Protein AF-A0A7C9J5R3-F1 (afdb_monomer_lite)

Organism: NCBI:txid2696284

Foldseek 3Di:
DDDPQPQPWQEEEQEEDDDDPCPVVSLVVQVVAPTGYAYEHEDDPVLVVVVVVDVRRDYDHGSLQDQDRHQKYFYDWDDDQDPVNVLSVLCVVLVWQKEEAAQDWFSADDCLRQVQAQIRGIIGRNVLLVVFDDDDSNLSSLLSSLPIPGYTYDYDDGDGDADDCPSSLVSLVVRPDDDLVSLSSLLCNLVRHQCCCLAVVLLPDDPVVNLVSLVVSLVSCVVRPDVSNLVNHAQLSNQCNVCSVPSVSSNVSNCQVPFDKDKEWDAWDDDPPDIDTDMDIDGPPCNVWDKDWDWDQDVVNQKTFIKIWTDDPRDIDIDFHAYDPPYDWDWDDDQFWTWTWDADPRRGTMIGIDGDPPPPPD

Secondary structure (DSSP, 8-state):
-------SEEEEEEE--S--TTHHHHHHHHHH-SS-EEEEEES-HHHHHHHHH-TTEEEES-GGGS---EEEEEE--SSSPP-HHHHHHHHHHH--SEEEEESS-BSS--HHHHTT--SS--EEEHHHHTTS--SSHHHHHHHHHHH-S-EEEEE---------HHHHHHHHHHHS-SSHHHHHHHHHHIIIIIGGGGSHHHHHS-HHHHHHHHHHHHHHHHHH--HHHHHTS-HHHHHHHHTTT-HHHHHHHHHHHHS-EEEEEEEEEEETTEEEEEEEEEETT-TTPEEEEEEEE-SSTTEEEEEEEEEETTEEEEEEPB--TTS----EE-SSEEEEEEE-TTSBEEEEEEE-------

Structure (mmCIF, N/CA/C/O backbone):
data_AF-A0A7C9J5R3-F1
#
_entry.id   AF-A0A7C9J5R3-F1
#
loop_
_atom_site.group_PDB
_atom_site.id
_atom_site.type_symbol
_atom_site.label_atom_id
_atom_site.label_alt_id
_atom_site.label_comp_id
_atom_site.label_asym_id
_atom_site.label_entity_id
_atom_site.label_seq_id
_atom_site.pdbx_PDB_ins_code
_atom_site.Cartn_x
_atom_site.Cartn_y
_atom_site.Cartn_z
_atom_site.occupancy
_atom_site.B_iso_or_equiv
_atom_site.auth_seq_id
_atom_site.auth_comp_id
_atom_site.auth_asym_id
_atom_site.auth_atom_id
_atom_site.pdbx_PDB_model_num
ATOM 1 N N . MET A 1 1 ? 9.908 8.783 -38.447 1.00 29.91 1 MET A N 1
ATOM 2 C CA . MET A 1 1 ? 9.679 7.531 -39.200 1.00 29.91 1 MET A CA 1
ATOM 3 C C . MET A 1 1 ? 10.228 6.387 -38.346 1.00 29.91 1 MET A C 1
ATOM 5 O O . MET A 1 1 ? 11.412 6.097 -38.419 1.00 29.91 1 MET A O 1
ATOM 9 N N . ASN A 1 2 ? 9.425 5.858 -37.413 1.00 34.09 2 ASN A N 1
ATOM 10 C CA . ASN A 1 2 ? 9.872 4.828 -36.464 1.00 34.09 2 ASN A CA 1
ATOM 11 C C . ASN A 1 2 ? 9.776 3.458 -37.134 1.00 34.09 2 ASN A C 1
ATOM 13 O O . ASN A 1 2 ? 8.678 3.025 -37.473 1.00 34.09 2 ASN A O 1
ATOM 17 N N . ALA A 1 3 ? 10.911 2.782 -37.313 1.00 41.25 3 ALA A N 1
ATOM 18 C CA . ALA A 1 3 ? 10.925 1.365 -37.642 1.00 41.25 3 ALA A CA 1
ATOM 19 C C . ALA A 1 3 ? 10.184 0.618 -36.523 1.00 41.25 3 ALA A C 1
ATOM 21 O O . ALA A 1 3 ? 10.656 0.581 -35.385 1.00 41.25 3 ALA A O 1
ATOM 22 N N . GLN A 1 4 ? 8.996 0.085 -36.820 1.00 50.88 4 GLN A N 1
ATOM 23 C CA . GLN A 1 4 ? 8.299 -0.816 -35.911 1.00 50.88 4 GLN A CA 1
ATOM 24 C C . GLN A 1 4 ? 9.240 -1.992 -35.647 1.00 50.88 4 GLN A C 1
ATOM 26 O O . GLN A 1 4 ? 9.557 -2.760 -36.555 1.00 50.88 4 GLN A O 1
ATOM 31 N N . ARG A 1 5 ? 9.750 -2.101 -34.415 1.00 58.84 5 ARG A N 1
ATOM 32 C CA . ARG A 1 5 ? 10.466 -3.302 -33.992 1.00 58.84 5 ARG A CA 1
ATOM 33 C C . ARG A 1 5 ? 9.481 -4.458 -34.126 1.00 58.84 5 ARG A C 1
ATOM 35 O O . ARG A 1 5 ? 8.495 -4.519 -33.397 1.00 58.84 5 ARG A O 1
ATOM 42 N N . HIS A 1 6 ? 9.725 -5.351 -35.078 1.00 76.19 6 HIS A N 1
ATOM 43 C CA . HIS A 1 6 ? 9.015 -6.618 -35.130 1.00 76.19 6 HIS A CA 1
ATOM 44 C C . HIS A 1 6 ? 9.455 -7.443 -33.921 1.00 76.19 6 HIS A C 1
ATOM 46 O O . HIS A 1 6 ? 10.595 -7.898 -33.847 1.00 76.19 6 HIS A O 1
ATOM 52 N N . HIS A 1 7 ? 8.558 -7.582 -32.952 1.00 83.12 7 HIS A N 1
ATOM 53 C CA . HIS A 1 7 ? 8.770 -8.424 -31.786 1.00 83.12 7 HIS A CA 1
ATOM 54 C C . HIS A 1 7 ? 8.422 -9.877 -32.146 1.00 83.12 7 HIS A C 1
ATOM 56 O O . HIS A 1 7 ? 7.292 -10.128 -32.564 1.00 83.12 7 HIS A O 1
ATOM 62 N N . PRO A 1 8 ? 9.353 -10.840 -32.007 1.00 91.44 8 PRO A N 1
ATOM 63 C CA . PRO A 1 8 ? 9.088 -12.250 -32.306 1.00 91.44 8 PRO A CA 1
ATOM 64 C C . PRO A 1 8 ? 8.196 -12.955 -31.271 1.00 91.44 8 PRO A C 1
ATOM 66 O O . PRO A 1 8 ? 7.756 -14.074 -31.525 1.00 91.44 8 PRO A O 1
ATOM 69 N N . PHE A 1 9 ? 7.952 -12.330 -30.115 1.00 96.19 9 PHE A N 1
ATOM 70 C CA . PHE A 1 9 ? 7.114 -12.858 -29.038 1.00 96.19 9 PHE A CA 1
ATOM 71 C C . PHE A 1 9 ? 6.144 -11.786 -28.537 1.00 96.19 9 PHE A C 1
ATOM 73 O O . PHE A 1 9 ? 6.447 -10.592 -28.584 1.00 96.19 9 PHE A O 1
ATOM 80 N N . ASP A 1 10 ? 5.010 -12.206 -27.989 1.00 96.25 10 ASP A N 1
ATOM 81 C CA . ASP A 1 10 ? 4.094 -11.325 -27.268 1.00 96.25 10 ASP A CA 1
ATOM 82 C C . ASP A 1 10 ? 4.702 -10.893 -25.936 1.00 96.25 10 ASP A C 1
ATOM 84 O O . ASP A 1 10 ? 4.681 -9.708 -25.609 1.00 96.25 10 ASP A O 1
ATOM 88 N N . VAL A 1 11 ? 5.308 -11.829 -25.200 1.00 97.56 11 VAL A N 1
ATOM 89 C CA . VAL A 1 11 ? 5.847 -11.564 -23.862 1.00 97.56 11 VAL A CA 1
ATOM 90 C C . VAL A 1 11 ? 7.211 -12.214 -23.623 1.00 97.56 11 VAL A C 1
ATOM 92 O O . VAL A 1 11 ? 7.442 -13.378 -23.950 1.00 97.56 11 VAL A O 1
ATOM 95 N N . SER A 1 12 ? 8.117 -11.460 -23.007 1.00 97.50 12 SER A N 1
ATOM 96 C CA . SER A 1 12 ? 9.312 -11.987 -22.349 1.00 97.50 12 SER A CA 1
ATOM 97 C C . SER A 1 12 ? 9.022 -12.134 -20.861 1.00 97.50 12 SER A C 1
ATOM 99 O O . SER A 1 12 ? 8.812 -11.140 -20.165 1.00 97.50 12 SER A O 1
ATOM 101 N N . VAL A 1 13 ? 9.003 -13.368 -20.366 1.00 95.50 13 VAL A N 1
ATOM 102 C CA . VAL A 1 13 ? 8.826 -13.658 -18.940 1.00 95.50 13 VAL A CA 1
ATOM 103 C C . VAL A 1 13 ? 10.196 -13.720 -18.279 1.00 95.50 13 VAL A C 1
ATOM 105 O O . VAL A 1 13 ? 11.024 -14.560 -18.620 1.00 95.50 13 VAL A O 1
ATOM 108 N N . VAL A 1 14 ? 10.438 -12.826 -17.332 1.00 94.38 14 VAL A N 1
ATOM 109 C CA . VAL A 1 14 ? 11.698 -12.679 -16.607 1.00 94.38 14 VAL A CA 1
ATOM 110 C C . VAL A 1 14 ? 11.539 -13.289 -15.223 1.00 94.38 14 VAL A C 1
ATOM 112 O O . VAL A 1 14 ? 10.756 -12.801 -14.414 1.00 94.38 14 VAL A O 1
ATOM 115 N N . VAL A 1 15 ? 12.286 -14.351 -14.943 1.00 90.94 15 VAL A N 1
ATOM 116 C CA . VAL A 1 15 ? 12.249 -15.088 -13.679 1.00 90.94 15 VAL A CA 1
ATOM 117 C C . VAL A 1 15 ? 13.564 -14.849 -12.924 1.00 90.94 15 VAL A C 1
ATOM 119 O O . VAL A 1 15 ? 14.542 -15.567 -13.168 1.00 90.94 15 VAL A O 1
ATOM 122 N N . PRO A 1 16 ? 13.627 -13.832 -12.038 1.00 83.81 16 PRO A N 1
ATOM 123 C CA . PRO A 1 16 ? 14.794 -13.603 -11.190 1.00 83.81 16 PRO A CA 1
ATOM 124 C C . PRO A 1 16 ? 15.012 -14.814 -10.273 1.00 83.81 16 PRO A C 1
ATOM 126 O O . PRO A 1 16 ? 14.067 -15.305 -9.656 1.00 83.81 16 PRO A O 1
ATOM 129 N N . ALA A 1 17 ? 16.236 -15.340 -10.200 1.00 68.94 17 ALA A N 1
ATOM 130 C CA . ALA A 1 17 ? 16.550 -16.521 -9.396 1.00 68.94 17 ALA A CA 1
ATOM 131 C C . ALA A 1 17 ? 17.562 -16.179 -8.309 1.00 68.94 17 ALA A C 1
ATOM 133 O O . ALA A 1 17 ? 18.703 -15.843 -8.595 1.00 68.94 17 ALA A O 1
ATOM 134 N N . ALA A 1 18 ? 17.124 -16.333 -7.062 1.00 49.69 18 ALA A N 1
ATOM 135 C CA . ALA A 1 18 ? 17.892 -16.909 -5.961 1.00 49.69 18 ALA A CA 1
ATOM 136 C C . ALA A 1 18 ? 16.936 -17.066 -4.764 1.00 49.69 18 ALA A C 1
ATOM 138 O O . ALA A 1 18 ? 16.924 -16.234 -3.864 1.00 49.69 18 ALA A O 1
ATOM 139 N N . GLY A 1 19 ? 16.082 -18.103 -4.773 1.00 55.09 19 GLY A N 1
ATOM 140 C CA . GLY A 1 19 ? 15.324 -18.483 -3.567 1.00 55.09 19 GLY A CA 1
ATOM 141 C C . GLY A 1 19 ? 13.890 -18.995 -3.721 1.00 55.09 19 GLY A C 1
ATOM 142 O O . GLY A 1 19 ? 13.258 -19.267 -2.704 1.00 55.09 19 GLY A O 1
ATOM 143 N N . SER A 1 20 ? 13.326 -19.155 -4.922 1.00 57.47 20 SER A N 1
ATOM 144 C CA . SER A 1 20 ? 11.917 -19.551 -5.002 1.00 57.47 20 SER A CA 1
ATOM 145 C C . SER A 1 20 ? 11.738 -21.066 -4.823 1.00 57.47 20 SER A C 1
ATOM 147 O O . SER A 1 20 ? 11.962 -21.862 -5.732 1.00 57.47 20 SER A O 1
ATOM 149 N N . VAL A 1 21 ? 11.169 -21.451 -3.673 1.00 62.06 21 VAL A N 1
ATOM 150 C CA . VAL A 1 21 ? 10.413 -22.714 -3.457 1.00 62.06 21 VAL A CA 1
ATOM 151 C C . VAL A 1 21 ? 9.380 -22.960 -4.580 1.00 62.06 21 VAL A C 1
ATOM 153 O O . VAL A 1 21 ? 8.850 -24.051 -4.757 1.00 62.06 21 VAL A O 1
ATOM 156 N N . HIS A 1 22 ? 9.133 -21.931 -5.385 1.00 76.06 22 HIS A N 1
ATOM 157 C CA . HIS A 1 22 ? 8.132 -21.831 -6.418 1.00 76.06 22 HIS A CA 1
ATOM 158 C C . HIS A 1 22 ? 8.675 -21.774 -7.855 1.00 76.06 22 HIS A C 1
ATOM 160 O O . HIS A 1 22 ? 7.884 -21.550 -8.769 1.00 76.06 22 HIS A O 1
ATOM 166 N N . LEU A 1 23 ? 9.983 -21.960 -8.095 1.00 85.50 23 LEU A N 1
ATOM 167 C CA . LEU A 1 23 ? 10.553 -21.873 -9.452 1.00 85.50 23 LEU A CA 1
ATOM 168 C C . LEU A 1 23 ? 9.836 -22.802 -10.443 1.00 85.50 23 LEU A C 1
ATOM 170 O O . LEU A 1 23 ? 9.512 -22.387 -11.551 1.00 85.50 23 LEU A O 1
ATOM 174 N N . ASP A 1 24 ? 9.545 -24.033 -10.025 1.00 87.94 24 ASP A N 1
ATOM 175 C CA . ASP A 1 24 ? 8.824 -25.010 -10.845 1.00 87.94 24 ASP A CA 1
ATOM 176 C C . ASP A 1 24 ? 7.400 -24.546 -11.192 1.00 87.94 24 ASP A C 1
ATOM 178 O O . ASP A 1 24 ? 6.975 -24.626 -12.345 1.00 87.94 24 ASP A O 1
ATOM 182 N N . SER A 1 25 ? 6.688 -23.972 -10.215 1.00 86.50 25 SER A N 1
ATOM 183 C CA . SER A 1 25 ? 5.346 -23.418 -10.419 1.00 86.50 25 SER A CA 1
ATOM 184 C C . SER A 1 25 ? 5.368 -22.247 -11.402 1.00 86.50 25 SER A C 1
ATOM 186 O O . SER A 1 25 ? 4.530 -22.185 -12.302 1.00 86.50 25 SER A O 1
ATOM 188 N N . TRP A 1 26 ? 6.365 -21.365 -11.289 1.00 87.38 26 TRP A N 1
ATOM 189 C CA . TRP A 1 26 ? 6.555 -20.249 -12.212 1.00 87.38 26 TRP A CA 1
ATOM 190 C C . TRP A 1 26 ? 6.900 -20.700 -13.628 1.00 87.38 26 TRP A C 1
ATOM 192 O O . TRP A 1 26 ? 6.296 -20.202 -14.574 1.00 87.38 26 TRP A O 1
ATOM 202 N N . LEU A 1 27 ? 7.830 -21.645 -13.795 1.00 90.12 27 LEU A N 1
ATOM 203 C CA . LEU A 1 27 ? 8.202 -22.162 -15.116 1.00 90.12 27 LEU A CA 1
ATOM 204 C C . LEU A 1 27 ? 7.036 -22.909 -15.769 1.00 90.12 27 LEU A C 1
ATOM 206 O O . LEU A 1 27 ? 6.744 -22.676 -16.941 1.00 90.12 27 LEU A O 1
ATOM 210 N N . THR A 1 28 ? 6.313 -23.728 -15.002 1.00 90.50 28 THR A N 1
ATOM 211 C CA . THR A 1 28 ? 5.104 -24.420 -15.472 1.00 90.50 28 THR A CA 1
ATOM 212 C C . THR A 1 28 ? 4.034 -23.424 -15.911 1.00 90.50 28 THR A C 1
ATOM 214 O O . THR A 1 28 ? 3.495 -23.541 -17.012 1.00 90.50 28 THR A O 1
ATOM 217 N N . HIS A 1 29 ? 3.754 -22.404 -15.093 1.00 89.81 29 HIS A N 1
ATOM 218 C CA . HIS A 1 29 ? 2.797 -21.358 -15.443 1.00 89.81 29 HIS A CA 1
ATOM 219 C C . HIS A 1 29 ? 3.235 -20.586 -16.691 1.00 89.81 29 HIS A C 1
ATOM 221 O O . HIS A 1 29 ? 2.449 -20.416 -17.621 1.00 89.81 29 HIS A O 1
ATOM 227 N N . ALA A 1 30 ? 4.500 -20.162 -16.741 1.00 91.50 30 ALA A N 1
ATOM 228 C CA . ALA A 1 30 ? 5.050 -19.423 -17.867 1.00 91.50 30 ALA A CA 1
ATOM 229 C C . ALA A 1 30 ? 4.953 -20.230 -19.164 1.00 91.50 30 ALA A C 1
ATOM 231 O O . ALA A 1 30 ? 4.605 -19.663 -20.190 1.00 91.50 30 ALA A O 1
ATOM 232 N N . LEU A 1 31 ? 5.191 -21.546 -19.141 1.00 93.75 31 LEU A N 1
ATOM 233 C CA . LEU A 1 31 ? 5.017 -22.419 -20.308 1.00 93.75 31 LEU A CA 1
ATOM 234 C C . LEU A 1 31 ? 3.549 -22.581 -20.726 1.00 93.75 31 LEU A C 1
ATOM 236 O O . LEU A 1 31 ? 3.276 -22.696 -21.926 1.00 93.75 31 LEU A O 1
ATOM 240 N N . ALA A 1 32 ? 2.624 -22.552 -19.765 1.00 94.06 32 ALA A N 1
ATOM 241 C CA . ALA A 1 32 ? 1.187 -22.699 -19.987 1.00 94.06 32 ALA A CA 1
ATOM 242 C C . ALA A 1 32 ? 0.498 -21.442 -20.547 1.00 94.06 32 ALA A C 1
ATOM 244 O O . ALA A 1 32 ? -0.631 -21.553 -21.027 1.00 94.06 32 ALA A O 1
ATOM 245 N N . LEU A 1 33 ? 1.155 -20.274 -20.524 1.00 93.19 33 LEU A N 1
ATOM 246 C CA . LEU A 1 33 ? 0.614 -19.041 -21.114 1.00 93.19 33 LEU A CA 1
ATOM 247 C C . LEU A 1 33 ? 0.206 -19.257 -22.575 1.00 93.19 33 LEU A C 1
ATOM 249 O O . LEU A 1 33 ? 0.932 -19.896 -23.346 1.00 93.19 33 LEU A O 1
ATOM 253 N N . ARG A 1 34 ? -0.933 -18.695 -22.979 1.00 93.38 34 ARG A N 1
ATOM 254 C CA . ARG A 1 34 ? -1.424 -18.819 -24.362 1.00 93.38 34 ARG A CA 1
ATOM 255 C C . ARG A 1 34 ? -0.631 -17.950 -25.331 1.00 93.38 34 ARG A C 1
ATOM 257 O O . ARG A 1 34 ? -0.471 -18.323 -26.492 1.00 93.38 34 ARG A O 1
ATOM 264 N N . ALA A 1 35 ? -0.114 -16.828 -24.840 1.00 92.75 35 ALA A N 1
ATOM 265 C CA . ALA A 1 35 ? 0.705 -15.898 -25.602 1.00 92.75 35 ALA A CA 1
ATOM 266 C C . ALA A 1 35 ? 2.000 -16.540 -26.147 1.00 92.75 35 ALA A C 1
ATOM 268 O O . ALA A 1 35 ? 2.583 -17.458 -25.549 1.00 92.75 35 ALA A O 1
ATOM 269 N N . SER A 1 36 ? 2.491 -16.034 -27.283 1.00 95.19 36 SER A N 1
ATOM 270 C CA . SER A 1 36 ? 3.823 -16.396 -27.771 1.00 95.19 36 SER A CA 1
ATOM 271 C C . SER A 1 36 ? 4.890 -15.804 -26.846 1.00 95.19 36 SER A C 1
ATOM 273 O O . SER A 1 36 ? 4.808 -14.645 -26.439 1.00 95.19 36 SER A O 1
ATOM 275 N N . LYS A 1 37 ? 5.885 -16.607 -26.458 1.00 96.56 37 LYS A N 1
ATOM 276 C CA . LYS A 1 37 ? 6.723 -16.272 -25.302 1.00 96.56 37 LYS A CA 1
ATOM 277 C C . LYS A 1 37 ? 8.149 -16.780 -25.373 1.00 96.56 37 LYS A C 1
ATOM 279 O O . LYS A 1 37 ? 8.419 -17.858 -25.918 1.00 96.56 37 LYS A O 1
ATOM 284 N N . GLU A 1 38 ? 9.018 -16.017 -24.727 1.00 97.00 38 GLU A N 1
ATOM 285 C CA . GLU A 1 38 ? 10.329 -16.451 -24.257 1.00 97.00 38 GLU A CA 1
ATOM 286 C C . GLU A 1 38 ? 10.413 -16.319 -22.736 1.00 97.00 38 GLU A C 1
ATOM 288 O O . GLU A 1 38 ? 9.723 -15.494 -22.134 1.00 97.00 38 GLU A O 1
ATOM 293 N N . ILE A 1 39 ? 11.257 -17.138 -22.118 1.00 96.38 39 ILE A N 1
ATOM 294 C CA . ILE A 1 39 ? 11.455 -17.170 -20.672 1.00 96.38 39 ILE A CA 1
ATOM 295 C C . ILE A 1 39 ? 12.940 -16.946 -20.404 1.00 96.38 39 ILE A C 1
ATOM 297 O O . ILE A 1 39 ? 13.773 -17.741 -20.832 1.00 96.38 39 ILE A O 1
ATOM 301 N N . LEU A 1 40 ? 13.268 -15.867 -19.701 1.00 95.75 40 LEU A N 1
ATOM 302 C CA . LEU A 1 40 ? 14.613 -15.550 -19.231 1.00 95.75 40 LEU A CA 1
ATOM 303 C C . LEU A 1 40 ? 14.672 -15.894 -17.747 1.00 95.75 40 LEU A C 1
ATOM 305 O O . LEU A 1 40 ? 13.977 -15.277 -16.945 1.00 95.75 40 LEU A O 1
ATOM 309 N N . VAL A 1 41 ? 15.470 -16.885 -17.375 1.00 93.94 41 VAL A N 1
ATOM 310 C CA . VAL A 1 41 ? 15.518 -17.409 -16.006 1.00 93.94 41 VAL A CA 1
ATOM 311 C C . VAL A 1 41 ? 16.952 -17.415 -15.500 1.00 93.94 41 VAL A C 1
ATOM 313 O O . VAL A 1 41 ? 17.871 -17.748 -16.252 1.00 93.94 41 VAL A O 1
ATOM 316 N N . ALA A 1 42 ? 17.156 -17.039 -14.237 1.00 91.56 42 ALA A N 1
ATOM 317 C CA . ALA A 1 42 ? 18.496 -17.099 -13.667 1.00 91.56 42 ALA A CA 1
ATOM 318 C C . ALA A 1 42 ? 18.991 -18.534 -13.449 1.00 91.56 42 ALA A C 1
ATOM 320 O O . ALA A 1 42 ? 18.214 -19.486 -13.301 1.00 91.56 42 ALA A O 1
ATOM 321 N N . ASP A 1 43 ? 20.311 -18.687 -13.494 1.00 90.62 43 ASP A N 1
ATOM 322 C CA . ASP A 1 43 ? 20.959 -19.990 -13.552 1.00 90.62 43 ASP A CA 1
ATOM 323 C C . ASP A 1 43 ? 20.693 -20.851 -12.314 1.00 90.62 43 ASP A C 1
ATOM 325 O O . ASP A 1 43 ? 20.967 -20.489 -11.172 1.00 90.62 43 ASP A O 1
ATOM 329 N N . SER A 1 44 ? 20.143 -22.036 -12.564 1.00 89.88 44 SER A N 1
ATOM 330 C CA . SER A 1 44 ? 19.921 -23.075 -11.571 1.00 89.88 44 SER A CA 1
ATOM 331 C C . SER A 1 44 ? 19.844 -24.438 -12.252 1.00 89.88 44 SER A C 1
ATOM 333 O O . SER A 1 44 ? 19.570 -24.551 -13.451 1.00 89.88 44 SER A O 1
ATOM 335 N N . ARG A 1 45 ? 20.021 -25.514 -11.476 1.00 91.00 45 ARG A N 1
ATOM 336 C CA . ARG A 1 45 ? 19.884 -26.885 -11.994 1.00 91.00 45 ARG A CA 1
ATOM 337 C C . ARG A 1 45 ? 18.518 -27.120 -12.652 1.00 91.00 45 ARG A C 1
ATOM 339 O O . ARG A 1 45 ? 18.461 -27.747 -13.706 1.00 91.00 45 ARG A O 1
ATOM 346 N N . LEU A 1 46 ? 17.442 -26.612 -12.046 1.00 90.56 46 LEU A N 1
ATOM 347 C CA . LEU A 1 46 ? 16.087 -26.743 -12.584 1.00 90.56 46 LEU A CA 1
ATOM 348 C C . LEU A 1 46 ? 15.913 -25.911 -13.861 1.00 90.56 46 LEU A C 1
ATOM 350 O O . LEU A 1 46 ? 15.426 -26.431 -14.858 1.00 90.56 46 LEU A O 1
ATOM 354 N N . ALA A 1 47 ? 16.387 -24.663 -13.876 1.00 91.69 47 ALA A N 1
ATOM 355 C CA . ALA A 1 47 ? 16.335 -23.813 -15.065 1.00 91.69 47 ALA A CA 1
ATOM 356 C C . ALA A 1 47 ? 17.063 -24.443 -16.266 1.00 91.69 47 ALA A C 1
ATOM 358 O O . ALA A 1 47 ? 16.530 -24.446 -17.374 1.00 91.69 47 ALA A O 1
ATOM 359 N N . ARG A 1 48 ? 18.240 -25.051 -16.046 1.00 93.19 48 ARG A N 1
ATOM 360 C CA . ARG A 1 48 ? 18.986 -25.775 -17.092 1.00 93.19 48 ARG A CA 1
ATOM 361 C C . ARG A 1 48 ? 18.229 -26.992 -17.631 1.00 93.19 48 ARG A C 1
ATOM 363 O O . ARG A 1 48 ? 18.309 -27.259 -18.826 1.00 93.19 48 ARG A O 1
ATOM 370 N N . LEU A 1 49 ? 17.487 -27.708 -16.779 1.00 93.69 49 LEU A N 1
ATOM 371 C CA . LEU A 1 49 ? 16.622 -28.813 -17.210 1.00 93.69 49 LEU A CA 1
ATOM 372 C C . LEU A 1 49 ? 15.475 -28.308 -18.094 1.00 93.69 49 LEU A C 1
ATOM 374 O O . LEU A 1 49 ? 15.237 -28.851 -19.165 1.00 93.69 49 LEU A O 1
ATOM 378 N N . TYR A 1 50 ? 14.792 -27.239 -17.689 1.00 94.12 50 TYR A N 1
ATOM 379 C CA . TYR A 1 50 ? 13.743 -26.643 -18.518 1.00 94.12 50 TYR A CA 1
ATOM 380 C C . TYR A 1 50 ? 14.295 -26.108 -19.849 1.00 94.12 50 TYR A C 1
ATOM 382 O O . TYR A 1 50 ? 13.678 -26.308 -20.892 1.00 94.12 50 TYR A O 1
ATOM 390 N N . ALA A 1 51 ? 15.480 -25.493 -19.842 1.00 95.38 51 ALA A N 1
ATOM 391 C CA . ALA A 1 51 ? 16.141 -25.004 -21.052 1.00 95.38 51 ALA A CA 1
ATOM 392 C C . ALA A 1 51 ? 16.546 -26.121 -22.029 1.00 95.38 51 ALA A C 1
ATOM 394 O O . ALA A 1 51 ? 16.511 -25.904 -23.239 1.00 95.38 51 ALA A O 1
ATOM 395 N N . SER A 1 52 ? 16.887 -27.323 -21.545 1.00 97.19 52 SER A N 1
ATOM 396 C CA . SER A 1 52 ? 17.176 -28.460 -22.433 1.00 97.19 52 SER A CA 1
ATOM 397 C C . SER A 1 52 ? 15.917 -29.067 -23.062 1.00 97.19 52 SER A C 1
ATOM 399 O O . SER A 1 52 ? 15.999 -29.656 -24.139 1.00 97.19 52 SER A O 1
ATOM 401 N N . LEU A 1 53 ? 14.757 -28.902 -22.416 1.00 96.44 53 LEU A N 1
ATOM 402 C CA . LEU A 1 53 ? 13.463 -29.408 -22.885 1.00 96.44 53 LEU A CA 1
ATOM 403 C C . LEU A 1 53 ? 12.691 -28.393 -23.745 1.00 96.44 53 LEU A C 1
ATOM 405 O O . LEU A 1 53 ? 11.884 -28.783 -24.590 1.00 96.44 53 LEU A O 1
ATOM 409 N N . HIS A 1 54 ? 12.929 -27.093 -23.555 1.00 96.06 54 HIS A N 1
ATOM 410 C CA . HIS A 1 54 ? 12.142 -26.026 -24.171 1.00 96.06 54 HIS A CA 1
ATOM 411 C C . HIS A 1 54 ? 13.025 -24.970 -24.846 1.00 96.06 54 HIS A C 1
ATOM 413 O O . HIS A 1 54 ? 13.709 -24.188 -24.193 1.00 96.06 54 HIS A O 1
ATOM 419 N N . ARG A 1 55 ? 12.912 -24.863 -26.178 1.00 94.31 55 ARG A N 1
ATOM 420 C CA . ARG A 1 55 ? 13.726 -23.965 -27.030 1.00 94.31 55 ARG A CA 1
ATOM 421 C C . ARG A 1 55 ? 13.675 -22.466 -26.688 1.00 94.31 55 ARG A C 1
ATOM 423 O O . ARG A 1 55 ? 14.579 -21.732 -27.070 1.00 94.31 55 ARG A O 1
ATOM 430 N N . ASN A 1 56 ? 12.614 -22.013 -26.022 1.00 96.00 56 ASN A N 1
ATOM 431 C CA . ASN A 1 56 ? 12.391 -20.602 -25.689 1.00 96.00 56 ASN A CA 1
ATOM 432 C C . ASN A 1 56 ? 12.682 -20.293 -24.209 1.00 96.00 56 ASN A C 1
ATOM 434 O O . ASN A 1 56 ? 12.320 -19.219 -23.732 1.00 96.00 56 ASN A O 1
ATOM 438 N N . VAL A 1 57 ? 13.276 -21.235 -23.471 1.00 96.56 57 VAL A N 1
ATOM 439 C CA . VAL A 1 57 ? 13.751 -21.017 -22.102 1.00 96.56 57 VAL A CA 1
ATOM 440 C C . VAL A 1 57 ? 15.252 -20.757 -22.162 1.00 96.56 57 VAL A C 1
ATOM 442 O O . VAL A 1 57 ? 16.021 -21.575 -22.665 1.00 96.56 57 VAL A O 1
ATOM 445 N N . HIS A 1 58 ? 15.669 -19.605 -21.653 1.00 96.12 58 HIS A N 1
ATOM 446 C CA . HIS A 1 58 ? 17.041 -19.128 -21.709 1.00 96.12 58 HIS A CA 1
ATOM 447 C C . HIS A 1 58 ? 17.573 -18.922 -20.298 1.00 96.12 58 HIS A C 1
ATOM 449 O O . HIS A 1 58 ? 17.018 -18.151 -19.513 1.00 96.12 58 HIS A O 1
ATOM 455 N N . VAL A 1 59 ? 18.672 -19.608 -19.996 1.00 94.88 59 VAL A N 1
ATOM 456 C CA . VAL A 1 59 ? 19.402 -19.427 -18.746 1.00 94.88 59 VAL A CA 1
ATOM 457 C C . VAL A 1 59 ? 20.354 -18.247 -18.896 1.00 94.88 59 VAL A C 1
ATOM 459 O O . VAL A 1 59 ? 21.181 -18.235 -19.808 1.00 94.88 59 VAL A O 1
ATOM 462 N N . VAL A 1 60 ? 20.229 -17.257 -18.017 1.00 94.12 60 VAL A N 1
ATOM 463 C CA . VAL A 1 60 ? 21.016 -16.016 -18.048 1.00 94.12 60 VAL A CA 1
ATOM 464 C C . VAL A 1 60 ? 21.481 -15.640 -16.642 1.00 94.12 60 VAL A C 1
ATOM 466 O O . VAL A 1 60 ? 20.831 -15.987 -15.670 1.00 94.12 60 VAL A O 1
ATOM 469 N N . ASP A 1 61 ? 22.599 -14.930 -16.510 1.00 88.88 61 ASP A N 1
ATOM 470 C CA . ASP A 1 61 ? 23.154 -14.578 -15.190 1.00 88.88 61 ASP A CA 1
ATOM 471 C C . ASP A 1 61 ? 22.293 -13.536 -14.444 1.00 88.88 61 ASP A C 1
ATOM 473 O O . ASP A 1 61 ? 21.958 -13.704 -13.275 1.00 88.88 61 ASP A O 1
ATOM 477 N N . ARG A 1 62 ? 21.861 -12.478 -15.146 1.00 89.06 62 ARG A N 1
ATOM 478 C CA . ARG A 1 62 ? 21.044 -11.380 -14.596 1.00 89.06 62 ARG A CA 1
ATOM 479 C C . ARG A 1 62 ? 19.778 -11.137 -15.421 1.00 89.06 62 ARG A C 1
ATOM 481 O O . ARG A 1 62 ? 19.746 -10.188 -16.219 1.00 89.06 62 ARG A O 1
ATOM 488 N N . PRO A 1 63 ? 18.750 -11.995 -15.283 1.00 91.50 63 PRO A N 1
ATOM 489 C CA . PRO A 1 63 ? 17.543 -11.955 -16.111 1.00 91.50 63 PRO A CA 1
ATOM 490 C C . PRO A 1 63 ? 16.823 -10.605 -16.042 1.00 91.50 63 PRO A C 1
ATOM 492 O O . PRO A 1 63 ? 16.277 -10.150 -17.043 1.00 91.50 63 PRO A O 1
ATOM 495 N N . GLU A 1 64 ? 16.888 -9.906 -14.911 1.00 90.75 64 GLU A N 1
ATOM 496 C CA . GLU A 1 64 ? 16.215 -8.626 -14.683 1.00 90.75 64 GLU A CA 1
ATOM 497 C C . GLU A 1 64 ? 16.742 -7.505 -15.577 1.00 90.75 64 GLU A C 1
ATOM 499 O O . GLU A 1 64 ? 16.000 -6.599 -15.958 1.00 90.75 64 GLU A O 1
ATOM 504 N N . THR A 1 65 ? 18.022 -7.594 -15.936 1.00 91.19 65 THR A N 1
ATOM 505 C CA . THR A 1 65 ? 18.728 -6.638 -16.801 1.00 91.19 65 THR A CA 1
ATOM 506 C C . THR A 1 65 ? 18.894 -7.140 -18.231 1.00 91.19 65 THR A C 1
ATOM 508 O O . THR A 1 65 ? 19.342 -6.391 -19.098 1.00 91.19 65 THR A O 1
ATOM 511 N N . ALA A 1 66 ? 18.532 -8.397 -18.498 1.00 92.06 66 ALA A N 1
ATOM 512 C CA . ALA A 1 66 ? 18.716 -8.998 -19.805 1.00 92.06 66 ALA A CA 1
ATOM 513 C C . ALA A 1 66 ? 17.866 -8.276 -20.874 1.00 92.06 66 ALA A C 1
ATOM 515 O O . ALA A 1 66 ? 16.764 -7.787 -20.577 1.00 92.06 66 ALA A O 1
ATOM 516 N N . PRO A 1 67 ? 18.361 -8.192 -22.123 1.00 92.44 67 PRO A N 1
ATOM 517 C CA . PRO A 1 67 ? 17.556 -7.753 -23.253 1.00 92.44 67 PRO A CA 1
ATOM 518 C C . PRO A 1 67 ? 16.351 -8.674 -23.448 1.00 92.44 67 PRO A C 1
ATOM 520 O O . PRO A 1 67 ? 16.477 -9.895 -23.387 1.00 92.44 67 PRO A O 1
ATOM 523 N N . THR A 1 68 ? 15.195 -8.079 -23.719 1.00 95.19 68 THR A N 1
ATOM 524 C CA . THR A 1 68 ? 13.930 -8.791 -23.939 1.00 95.19 68 THR A CA 1
ATOM 525 C C . THR A 1 68 ? 13.472 -8.588 -25.381 1.00 95.19 68 THR A C 1
ATOM 527 O O . THR A 1 68 ? 13.696 -7.532 -25.977 1.00 95.19 68 THR A O 1
ATOM 530 N N . ARG A 1 69 ? 12.886 -9.623 -25.986 1.00 95.81 69 ARG A N 1
ATOM 531 C CA . ARG A 1 69 ? 12.431 -9.638 -27.386 1.00 95.81 69 ARG A CA 1
ATOM 532 C C . ARG A 1 69 ? 10.907 -9.590 -27.515 1.00 95.81 69 ARG A C 1
ATOM 534 O O . ARG A 1 69 ? 10.409 -9.341 -28.610 1.00 95.81 69 ARG A O 1
ATOM 541 N N . GLY A 1 70 ? 10.165 -9.789 -26.431 1.00 96.81 70 GLY A N 1
ATOM 542 C CA . GLY A 1 70 ? 8.710 -9.685 -26.387 1.00 96.81 70 GLY A CA 1
ATOM 543 C C . GLY A 1 70 ? 8.206 -8.257 -26.586 1.00 96.81 70 GLY A C 1
ATOM 544 O O . GLY A 1 70 ? 8.933 -7.297 -26.316 1.00 96.81 70 GLY A O 1
ATOM 545 N N . ARG A 1 71 ? 6.957 -8.108 -27.053 1.00 97.19 71 ARG A N 1
ATOM 546 C CA . ARG A 1 71 ? 6.235 -6.814 -27.073 1.00 97.19 71 ARG A CA 1
ATOM 547 C C . ARG A 1 71 ? 6.080 -6.254 -25.658 1.00 97.19 71 ARG A C 1
ATOM 549 O O . ARG A 1 71 ? 6.184 -5.043 -25.442 1.00 97.19 71 ARG A O 1
ATOM 556 N N . TYR A 1 72 ? 5.869 -7.165 -24.716 1.00 98.06 72 TYR A N 1
ATOM 557 C CA . TYR A 1 72 ? 5.794 -6.908 -23.292 1.00 98.06 72 TYR A CA 1
ATOM 558 C C . TYR A 1 72 ? 6.877 -7.675 -22.534 1.00 98.06 72 TYR A C 1
ATOM 560 O O . TYR A 1 72 ? 7.311 -8.749 -22.952 1.00 98.06 72 TYR A O 1
ATOM 568 N N . THR A 1 73 ? 7.252 -7.150 -21.376 1.00 97.19 73 THR A N 1
ATOM 569 C CA . THR A 1 73 ? 8.128 -7.798 -20.406 1.00 97.19 73 THR A CA 1
ATOM 570 C C . THR A 1 73 ? 7.352 -7.981 -19.117 1.00 97.19 73 THR A C 1
ATOM 572 O O . THR A 1 73 ? 6.850 -7.014 -18.544 1.00 97.19 73 THR A O 1
ATOM 575 N N . TYR A 1 74 ? 7.248 -9.222 -18.663 1.00 95.44 74 TYR A N 1
ATOM 576 C CA . TYR A 1 74 ? 6.635 -9.566 -17.390 1.00 95.44 74 TYR A CA 1
ATOM 577 C C . TYR A 1 74 ? 7.714 -10.064 -16.437 1.00 95.44 74 TYR A C 1
ATOM 579 O O . TYR A 1 74 ? 8.436 -10.997 -16.777 1.00 95.44 74 TYR A O 1
ATOM 587 N N . PHE A 1 75 ? 7.816 -9.482 -15.246 1.00 91.56 75 PHE A N 1
ATOM 588 C CA . PHE A 1 75 ? 8.707 -10.002 -14.212 1.00 91.56 75 PHE A CA 1
ATOM 589 C C . PHE A 1 75 ? 7.917 -10.900 -13.265 1.00 91.56 75 PHE A C 1
ATOM 591 O O . PHE A 1 75 ? 6.904 -10.484 -12.703 1.00 91.56 75 PHE A O 1
ATOM 598 N N . ALA A 1 76 ? 8.389 -12.128 -13.074 1.00 86.44 76 ALA A N 1
ATOM 599 C CA . ALA A 1 76 ? 7.825 -13.044 -12.099 1.00 86.44 76 ALA A CA 1
ATOM 600 C C . ALA A 1 76 ? 7.961 -12.450 -10.689 1.00 86.44 76 ALA A C 1
ATOM 602 O O . ALA A 1 76 ? 9.059 -12.104 -10.250 1.00 86.44 76 ALA A O 1
ATOM 603 N N . GLY A 1 77 ? 6.824 -12.304 -10.008 1.00 77.00 77 GLY A N 1
ATOM 604 C CA . GLY A 1 77 ? 6.738 -11.850 -8.620 1.00 77.00 77 GLY A CA 1
ATOM 605 C C . GLY A 1 77 ? 6.516 -13.001 -7.637 1.00 77.00 77 GLY A C 1
ATOM 606 O O . GLY A 1 77 ? 6.681 -14.175 -7.970 1.00 77.00 77 GLY A O 1
ATOM 607 N N . ASP A 1 78 ? 6.092 -12.676 -6.418 1.00 72.50 78 ASP A N 1
ATOM 608 C CA . ASP A 1 78 ? 5.671 -13.703 -5.459 1.00 72.50 78 ASP A CA 1
ATOM 609 C C . ASP A 1 78 ? 4.261 -14.229 -5.777 1.00 72.50 78 ASP A C 1
ATOM 611 O O . ASP A 1 78 ? 3.497 -13.600 -6.510 1.00 72.50 78 ASP A O 1
ATOM 615 N N . HIS A 1 79 ? 3.901 -15.383 -5.211 1.00 67.50 79 HIS A N 1
ATOM 616 C CA . HIS A 1 79 ? 2.567 -15.970 -5.366 1.00 67.50 79 HIS A CA 1
ATOM 617 C C . HIS A 1 79 ? 1.451 -15.131 -4.708 1.00 67.50 79 HIS A C 1
ATOM 619 O O . HIS A 1 79 ? 1.690 -14.477 -3.689 1.00 67.50 79 HIS A O 1
ATOM 625 N N . PRO A 1 80 ? 0.199 -15.226 -5.203 1.00 72.31 80 PRO A N 1
ATOM 626 C CA . PRO A 1 80 ? -0.244 -16.016 -6.358 1.00 72.31 80 PRO A CA 1
ATOM 627 C C . PRO A 1 80 ? 0.174 -15.392 -7.695 1.00 72.31 80 PRO A C 1
ATOM 629 O O . PRO A 1 80 ? 0.283 -14.176 -7.808 1.00 72.31 80 PRO A O 1
ATOM 632 N N . ILE A 1 81 ? 0.374 -16.240 -8.708 1.00 77.62 81 ILE A N 1
ATOM 633 C CA . ILE A 1 81 ? 0.767 -15.802 -10.049 1.00 77.62 81 ILE A CA 1
ATOM 634 C C . ILE A 1 81 ? -0.395 -15.017 -10.692 1.00 77.62 81 ILE A C 1
ATOM 636 O O . ILE A 1 81 ? -1.491 -15.573 -10.813 1.00 77.62 81 ILE A O 1
ATOM 640 N N . PRO A 1 82 ? -0.190 -13.749 -11.093 1.00 81.06 82 PRO A N 1
ATOM 641 C CA . PRO A 1 82 ? -1.191 -12.949 -11.798 1.00 81.06 82 PRO A CA 1
ATOM 642 C C . PRO A 1 82 ? -1.630 -13.564 -13.139 1.00 81.06 82 PRO A C 1
ATOM 644 O O . PRO A 1 82 ? -0.864 -14.303 -13.759 1.00 81.06 82 PRO A O 1
ATOM 647 N N . PRO A 1 83 ? -2.834 -13.232 -13.642 1.00 88.69 83 PRO A N 1
ATOM 648 C CA . PRO A 1 83 ? -3.317 -13.723 -14.931 1.00 88.69 83 PRO A CA 1
ATOM 649 C C . PRO A 1 83 ? -2.628 -12.986 -16.095 1.00 88.69 83 PRO A C 1
ATOM 651 O O . PRO A 1 83 ? -3.198 -12.065 -16.677 1.00 88.69 83 PRO A O 1
ATOM 654 N N . VAL A 1 84 ? -1.395 -13.375 -16.440 1.00 92.88 84 VAL A N 1
ATOM 655 C CA . VAL A 1 84 ? -0.556 -12.662 -17.429 1.00 92.88 84 VAL A CA 1
ATOM 656 C C . VAL A 1 84 ? -1.228 -12.550 -18.803 1.00 92.88 84 VAL A C 1
ATOM 658 O O . VAL A 1 84 ? -1.153 -11.487 -19.411 1.00 92.88 84 VAL A O 1
ATOM 661 N N . ASP A 1 85 ? -1.939 -13.583 -19.270 1.00 94.62 85 ASP A N 1
ATOM 662 C CA . ASP A 1 85 ? -2.689 -13.514 -20.537 1.00 94.62 85 ASP A CA 1
ATOM 663 C C . ASP A 1 85 ? -3.726 -12.365 -20.515 1.00 94.62 85 ASP A C 1
ATOM 665 O O . ASP A 1 85 ? -3.781 -11.563 -21.445 1.00 94.62 85 ASP A O 1
ATOM 669 N N . LEU A 1 86 ? -4.464 -12.195 -19.409 1.00 95.12 86 LEU A N 1
ATOM 670 C CA . LEU A 1 86 ? -5.424 -11.093 -19.243 1.00 95.12 86 LEU A CA 1
ATOM 671 C C . LEU A 1 86 ? -4.726 -9.727 -19.148 1.00 95.12 86 LEU A C 1
ATOM 673 O O . LEU A 1 86 ? -5.260 -8.715 -19.605 1.00 95.12 86 LEU A O 1
ATOM 677 N N . MET A 1 87 ? -3.532 -9.674 -18.551 1.00 97.00 87 MET A N 1
ATOM 678 C CA . MET A 1 87 ? -2.735 -8.445 -18.504 1.00 97.00 87 MET A CA 1
ATOM 679 C C . MET A 1 87 ? -2.291 -8.019 -19.907 1.00 97.00 87 MET A C 1
ATOM 681 O O . MET A 1 87 ? -2.334 -6.829 -20.209 1.00 97.00 87 MET A O 1
ATOM 685 N N . ILE A 1 88 ? -1.909 -8.973 -20.766 1.00 97.44 88 ILE A N 1
ATOM 686 C CA . ILE A 1 88 ? -1.565 -8.715 -22.173 1.00 97.44 88 ILE A CA 1
ATOM 687 C C . ILE A 1 88 ? -2.796 -8.204 -22.926 1.00 97.44 88 ILE A C 1
ATOM 689 O O . ILE A 1 88 ? -2.717 -7.152 -23.553 1.00 97.44 88 ILE A O 1
ATOM 693 N N . GLU A 1 89 ? -3.944 -8.879 -22.799 1.00 97.12 89 GLU A N 1
ATOM 694 C CA . GLU A 1 89 ? -5.209 -8.442 -23.413 1.00 97.12 89 GLU A CA 1
ATOM 695 C C . GLU A 1 89 ? -5.592 -7.017 -22.985 1.00 97.12 89 GLU A C 1
ATOM 697 O O . GLU A 1 89 ? -5.992 -6.191 -23.806 1.00 97.12 89 GLU A O 1
ATOM 702 N N . THR A 1 90 ? -5.423 -6.707 -21.697 1.00 97.88 90 THR A N 1
ATOM 703 C CA . THR A 1 90 ? -5.677 -5.370 -21.148 1.00 97.88 90 THR A CA 1
ATOM 704 C C . THR A 1 90 ? -4.703 -4.349 -21.729 1.00 97.88 90 THR A C 1
ATOM 706 O O . THR A 1 90 ? -5.133 -3.289 -22.174 1.00 97.88 90 THR A O 1
ATOM 709 N N . ALA A 1 91 ? -3.408 -4.666 -21.795 1.00 97.69 91 ALA A N 1
ATOM 710 C CA . ALA A 1 91 ? -2.395 -3.775 -22.356 1.00 97.69 91 ALA A CA 1
ATOM 711 C C . ALA A 1 91 ? -2.593 -3.514 -23.859 1.00 97.69 91 ALA A C 1
A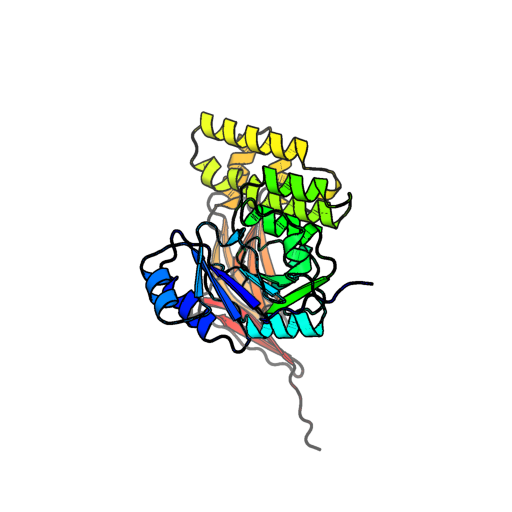TOM 713 O O . ALA A 1 91 ? -2.304 -2.410 -24.331 1.00 97.69 91 ALA A O 1
ATOM 714 N N . ASP A 1 92 ? -3.054 -4.518 -24.610 1.00 96.81 92 ASP A N 1
ATOM 715 C CA . ASP A 1 92 ? -3.394 -4.398 -26.030 1.00 96.81 92 ASP A CA 1
ATOM 716 C C . ASP A 1 92 ? -4.652 -3.526 -26.214 1.00 96.81 92 ASP A C 1
ATOM 718 O O . ASP A 1 92 ? -4.666 -2.652 -27.082 1.00 96.81 92 ASP A O 1
ATOM 722 N N . ARG A 1 93 ? -5.676 -3.693 -25.361 1.00 97.06 93 ARG A N 1
ATOM 723 C CA . ARG A 1 93 ? -6.909 -2.884 -25.389 1.00 97.06 93 ARG A CA 1
ATOM 724 C C . ARG A 1 93 ? -6.663 -1.416 -25.039 1.00 97.06 93 ARG A C 1
ATOM 726 O O . ARG A 1 93 ? -7.171 -0.532 -25.724 1.00 97.06 93 ARG A O 1
ATOM 733 N N . THR A 1 94 ? -5.938 -1.149 -23.956 1.00 97.38 94 THR A N 1
ATOM 734 C CA . THR A 1 94 ? -5.812 0.204 -23.385 1.00 97.38 94 THR A CA 1
ATOM 735 C C . THR A 1 94 ? -4.602 0.962 -23.911 1.00 97.38 94 THR A C 1
ATOM 737 O O . THR A 1 94 ? -4.523 2.184 -23.783 1.00 97.38 94 THR A O 1
ATOM 740 N N . GLY A 1 95 ? -3.626 0.258 -24.485 1.00 96.94 95 GLY A N 1
ATOM 741 C CA . GLY A 1 95 ? -2.342 0.845 -24.841 1.00 96.94 95 GLY A CA 1
ATOM 742 C C . GLY A 1 95 ? -1.455 1.160 -23.632 1.00 96.94 95 GLY A C 1
ATOM 743 O O . GLY A 1 95 ? -0.469 1.868 -23.809 1.00 96.94 95 GLY A O 1
ATOM 744 N N . ALA A 1 96 ? -1.752 0.632 -22.438 1.00 97.75 96 ALA A N 1
ATOM 745 C CA . ALA A 1 96 ? -0.994 0.914 -21.219 1.00 97.75 96 ALA A CA 1
ATOM 746 C C . ALA A 1 96 ? 0.519 0.650 -21.359 1.00 97.75 96 ALA A C 1
ATOM 748 O O . ALA A 1 96 ? 0.956 -0.265 -22.069 1.00 97.75 96 ALA A O 1
ATOM 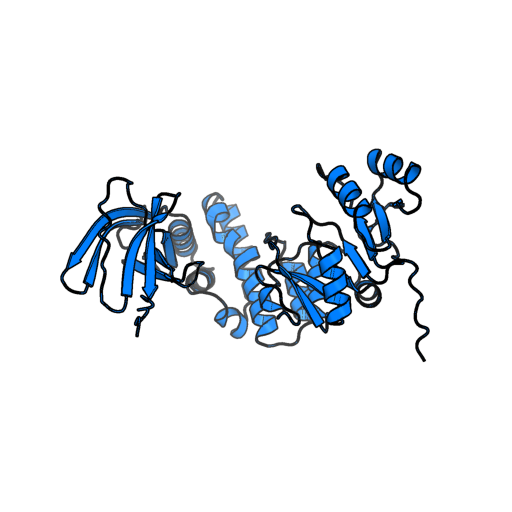749 N N . ASP A 1 97 ? 1.315 1.455 -20.656 1.00 98.12 97 ASP A N 1
ATOM 750 C CA . ASP A 1 97 ? 2.755 1.237 -20.484 1.00 98.12 97 ASP A CA 1
ATOM 751 C C . ASP A 1 97 ? 3.030 0.167 -19.430 1.00 98.12 97 ASP A C 1
ATOM 753 O O . ASP A 1 97 ? 4.024 -0.562 -19.507 1.00 98.12 97 ASP A O 1
ATOM 757 N N . LEU A 1 98 ? 2.130 0.079 -18.451 1.00 97.25 98 LEU A N 1
ATOM 758 C CA . LEU A 1 98 ? 2.218 -0.795 -17.297 1.00 97.25 98 LEU A CA 1
ATOM 759 C C . LEU A 1 98 ? 0.832 -1.355 -16.974 1.00 97.25 98 LEU A C 1
ATOM 761 O O . LEU A 1 98 ? -0.143 -0.611 -16.890 1.00 97.25 98 LEU A O 1
ATOM 765 N N . VAL A 1 99 ? 0.757 -2.664 -16.742 1.00 97.69 99 VAL A N 1
ATOM 766 C CA . VAL A 1 99 ? -0.424 -3.318 -16.171 1.00 97.69 99 VAL A CA 1
ATOM 767 C C . VAL A 1 99 ? -0.060 -3.916 -14.819 1.00 97.69 99 VAL A C 1
ATOM 769 O O . VAL A 1 99 ? 0.892 -4.695 -14.708 1.00 97.69 99 VAL A O 1
ATOM 772 N N . ALA A 1 100 ? -0.814 -3.538 -13.791 1.00 95.06 100 ALA A N 1
ATOM 773 C CA . ALA A 1 100 ? -0.657 -4.006 -12.417 1.00 95.06 100 ALA A CA 1
ATOM 774 C C . ALA A 1 100 ? -1.867 -4.838 -11.964 1.00 95.06 100 ALA A C 1
ATOM 776 O O . ALA A 1 100 ? -2.859 -4.979 -12.678 1.00 95.06 100 ALA A O 1
ATOM 777 N N . VAL A 1 101 ? -1.785 -5.394 -10.758 1.00 92.25 101 VAL A N 1
ATOM 778 C CA . VAL A 1 101 ? -2.932 -6.002 -10.078 1.00 92.25 101 VAL A CA 1
ATOM 779 C C . VAL A 1 101 ? -3.514 -5.030 -9.054 1.00 92.25 101 VAL A C 1
ATOM 781 O O . VAL A 1 101 ? -2.777 -4.333 -8.355 1.00 92.25 101 VAL A O 1
ATOM 784 N N . ALA A 1 102 ? -4.837 -4.995 -8.946 1.00 91.69 102 ALA A N 1
ATOM 785 C CA . ALA A 1 102 ? -5.553 -4.225 -7.932 1.00 91.69 102 ALA A CA 1
ATOM 786 C C . ALA A 1 102 ? -6.842 -4.946 -7.516 1.00 91.69 102 ALA A C 1
ATOM 788 O O . ALA A 1 102 ? -7.278 -5.885 -8.183 1.00 91.69 102 ALA A O 1
ATOM 789 N N . ALA A 1 103 ? -7.450 -4.523 -6.403 1.00 87.69 103 ALA A N 1
ATOM 790 C CA . ALA A 1 103 ? -8.698 -5.119 -5.918 1.00 87.69 103 ALA A CA 1
ATOM 791 C C . ALA A 1 103 ? -9.821 -5.037 -6.969 1.00 87.69 103 ALA A C 1
ATOM 793 O O . ALA A 1 103 ? -10.599 -5.981 -7.122 1.00 87.69 103 ALA A O 1
ATOM 794 N N . GLU A 1 104 ? -9.827 -3.945 -7.733 1.00 88.75 104 GLU A N 1
ATOM 795 C CA . GLU A 1 104 ? -10.720 -3.693 -8.855 1.00 88.75 104 GLU A CA 1
ATOM 796 C C . GLU A 1 104 ? -9.909 -3.479 -10.139 1.00 88.75 104 GLU A C 1
ATOM 798 O O . GLU A 1 104 ? -8.797 -2.942 -10.121 1.00 88.75 104 GLU A O 1
ATOM 803 N N . ALA A 1 105 ? -10.453 -3.947 -11.262 1.00 93.12 105 ALA A N 1
ATOM 804 C CA . ALA A 1 105 ? -9.852 -3.728 -12.572 1.00 93.12 105 ALA A CA 1
ATOM 805 C C . ALA A 1 105 ? -10.214 -2.328 -13.086 1.00 93.12 105 ALA A C 1
ATOM 807 O O . ALA A 1 105 ? -11.358 -1.899 -12.947 1.00 93.12 105 ALA A O 1
ATOM 808 N N . SER A 1 106 ? -9.255 -1.651 -13.709 1.00 95.81 106 SER A N 1
ATOM 809 C CA . SER A 1 106 ? -9.420 -0.327 -14.304 1.00 95.81 106 SER A CA 1
ATOM 810 C C . SER A 1 106 ? -8.592 -0.223 -15.578 1.00 95.81 106 SER A C 1
ATOM 812 O O . SER A 1 106 ? -7.433 -0.635 -15.615 1.00 95.81 106 SER A O 1
ATOM 814 N N . ASP A 1 107 ? -9.175 0.361 -16.621 1.00 96.06 107 ASP A N 1
ATOM 815 C CA . ASP A 1 107 ? -8.472 0.620 -17.880 1.00 96.06 107 ASP A CA 1
ATOM 816 C C . ASP A 1 107 ? -7.554 1.854 -17.798 1.00 96.06 107 ASP A C 1
ATOM 818 O O . ASP A 1 107 ? -6.656 1.995 -18.632 1.00 96.06 107 ASP A O 1
ATOM 822 N N . ASP A 1 108 ? -7.754 2.704 -16.785 1.00 95.62 108 ASP A N 1
ATOM 823 C CA . ASP A 1 108 ? -6.960 3.903 -16.502 1.00 95.62 108 ASP A CA 1
ATOM 824 C C . ASP A 1 108 ? -6.885 4.118 -14.980 1.00 95.62 108 ASP A C 1
ATOM 826 O O . ASP A 1 108 ? -7.727 4.767 -14.356 1.00 95.62 108 ASP A O 1
ATOM 830 N N . ALA A 1 109 ? -5.932 3.443 -14.344 1.00 95.69 109 ALA A N 1
ATOM 831 C CA . ALA A 1 109 ? -5.765 3.443 -12.899 1.00 95.69 109 ALA A CA 1
ATOM 832 C C . ALA A 1 109 ? -4.963 4.661 -12.433 1.00 95.69 109 ALA A C 1
ATOM 834 O O . ALA A 1 109 ? -3.903 4.978 -12.978 1.00 95.69 109 ALA A O 1
ATOM 835 N N . LEU A 1 110 ? -5.422 5.297 -11.353 1.00 93.81 110 LEU A N 1
ATOM 836 C CA . LEU A 1 110 ? -4.657 6.350 -10.702 1.00 93.81 110 LEU A CA 1
ATOM 837 C C . LEU A 1 110 ? -3.483 5.742 -9.937 1.00 93.81 110 LEU A C 1
ATOM 839 O O . LEU A 1 110 ? -3.620 4.741 -9.232 1.00 93.81 110 LEU A O 1
ATOM 843 N N . LEU A 1 111 ? -2.321 6.390 -10.030 1.00 94.19 111 LEU A N 1
ATOM 844 C CA . LEU A 1 111 ? -1.111 5.894 -9.381 1.00 94.19 111 LEU A CA 1
ATOM 845 C C . LEU A 1 111 ? -1.276 5.751 -7.857 1.00 94.19 111 LEU A C 1
ATOM 847 O O . LEU A 1 111 ? -0.798 4.773 -7.288 1.00 94.19 111 LEU A O 1
ATOM 851 N N . GLY A 1 112 ? -1.972 6.689 -7.205 1.00 90.38 112 GLY A N 1
ATOM 852 C CA . GLY A 1 112 ? -2.215 6.649 -5.756 1.00 90.38 112 GLY A CA 1
ATOM 853 C C . GLY A 1 112 ? -2.891 5.356 -5.287 1.00 90.38 112 GLY A C 1
ATOM 854 O O . GLY A 1 112 ? -2.520 4.812 -4.250 1.00 90.38 112 GLY A O 1
ATOM 855 N N . ASP A 1 113 ? -3.780 4.790 -6.104 1.00 89.25 113 ASP A N 1
ATOM 856 C CA . ASP A 1 113 ? -4.572 3.607 -5.745 1.00 89.25 113 ASP A CA 1
ATOM 857 C C . ASP A 1 113 ? -3.758 2.302 -5.806 1.00 89.25 113 ASP A C 1
ATOM 859 O O . ASP A 1 113 ? -4.117 1.283 -5.207 1.00 89.25 113 ASP A O 1
ATOM 863 N N . ILE A 1 114 ? -2.640 2.314 -6.536 1.00 92.94 114 ILE A N 1
ATOM 864 C CA . ILE A 1 114 ? -1.831 1.118 -6.809 1.00 92.94 114 ILE A CA 1
ATOM 865 C C . ILE A 1 114 ? -0.412 1.178 -6.247 1.00 92.94 114 ILE A C 1
ATOM 867 O O . ILE A 1 114 ? 0.295 0.166 -6.237 1.00 92.94 114 ILE A O 1
ATOM 871 N N . TYR A 1 115 ? 0.013 2.348 -5.769 1.00 94.81 115 TYR A N 1
ATOM 872 C CA . TYR A 1 115 ? 1.387 2.592 -5.335 1.00 94.81 115 TYR A CA 1
ATOM 873 C C . TYR A 1 115 ? 1.814 1.737 -4.135 1.00 94.81 115 TYR A C 1
ATOM 875 O O . TYR A 1 115 ? 2.999 1.507 -3.908 1.00 94.81 115 TYR A O 1
ATOM 883 N N . ASP A 1 116 ? 0.854 1.220 -3.372 1.00 91.88 116 ASP A N 1
ATOM 884 C CA . ASP A 1 116 ? 1.121 0.341 -2.238 1.00 91.88 116 ASP A CA 1
ATOM 885 C C . ASP A 1 116 ? 1.822 -0.974 -2.617 1.00 91.88 116 ASP A C 1
ATOM 887 O O . ASP A 1 116 ? 2.493 -1.562 -1.762 1.00 91.88 116 ASP A O 1
ATOM 891 N N . ASP A 1 117 ? 1.685 -1.416 -3.871 1.00 91.94 117 ASP A N 1
ATOM 892 C CA . ASP A 1 117 ? 2.349 -2.599 -4.412 1.00 91.94 117 ASP A CA 1
ATOM 893 C C . ASP A 1 117 ? 3.600 -2.217 -5.214 1.00 91.94 117 ASP A C 1
ATOM 895 O O . ASP A 1 117 ? 3.533 -1.884 -6.404 1.00 91.94 117 ASP A O 1
ATOM 899 N N . LEU A 1 118 ? 4.762 -2.346 -4.571 1.00 93.44 118 LEU A N 1
ATOM 900 C CA . LEU A 1 118 ? 6.078 -2.123 -5.179 1.00 93.44 118 LEU A CA 1
ATOM 901 C C . LEU A 1 118 ? 6.764 -3.428 -5.627 1.00 93.44 118 LEU A C 1
ATOM 903 O O . LEU A 1 118 ? 7.973 -3.448 -5.859 1.00 93.44 118 LEU A O 1
ATOM 907 N N . SER A 1 119 ? 6.016 -4.532 -5.745 1.00 89.88 119 SER A N 1
ATOM 908 C CA . SER A 1 119 ? 6.548 -5.805 -6.243 1.00 89.88 119 SER A CA 1
ATOM 909 C C . SER A 1 119 ? 6.793 -5.764 -7.756 1.00 89.88 119 SER A C 1
ATOM 911 O O . SER A 1 119 ? 6.160 -4.998 -8.485 1.00 89.88 119 SER A O 1
ATOM 913 N N . LEU A 1 120 ? 7.681 -6.622 -8.261 1.00 89.38 120 LEU A N 1
ATOM 914 C CA . LEU A 1 120 ? 7.972 -6.693 -9.698 1.00 89.38 120 LEU A CA 1
ATOM 915 C C . LEU A 1 120 ? 6.857 -7.326 -10.539 1.00 89.38 120 LEU A C 1
ATOM 917 O O . LEU A 1 120 ? 6.911 -7.182 -11.754 1.00 89.38 120 LEU A O 1
ATOM 921 N N . GLY A 1 121 ? 5.868 -7.986 -9.920 1.00 90.19 121 GLY A N 1
ATOM 922 C CA . GLY A 1 121 ? 4.807 -8.777 -10.563 1.00 90.19 121 GLY A CA 1
ATOM 923 C C . GLY A 1 121 ? 3.832 -7.967 -11.425 1.00 90.19 121 GLY A C 1
ATOM 924 O O . GLY A 1 121 ? 2.640 -7.906 -11.136 1.00 90.19 121 GLY A O 1
ATOM 925 N N . LYS A 1 122 ? 4.343 -7.329 -12.474 1.00 93.75 122 LYS A N 1
ATOM 926 C CA . LYS A 1 122 ? 3.677 -6.363 -13.347 1.00 93.75 122 LYS A CA 1
ATOM 927 C C . LYS A 1 122 ? 4.087 -6.634 -14.792 1.00 93.75 122 LYS A C 1
ATOM 929 O O . LYS A 1 122 ? 5.182 -7.135 -15.063 1.00 93.75 122 LYS A O 1
ATOM 934 N N . LEU A 1 123 ? 3.199 -6.298 -15.719 1.00 97.00 123 LEU A N 1
ATOM 935 C CA . LEU A 1 123 ? 3.474 -6.356 -17.151 1.00 97.00 123 LEU A CA 1
ATOM 936 C C . LEU A 1 123 ? 3.881 -4.963 -17.618 1.00 97.00 123 LEU A C 1
ATOM 938 O O . LEU A 1 123 ? 3.155 -4.002 -17.384 1.00 97.00 123 LEU A O 1
ATOM 942 N N . PHE A 1 124 ? 5.013 -4.855 -18.299 1.00 98.00 124 PHE A N 1
ATOM 943 C CA . PHE A 1 124 ? 5.515 -3.597 -18.838 1.00 98.00 124 PHE A CA 1
ATOM 944 C C . PHE A 1 124 ? 5.576 -3.683 -20.356 1.00 98.00 124 PHE A C 1
ATOM 946 O O . PHE A 1 124 ? 6.020 -4.689 -20.909 1.00 98.00 124 PHE A O 1
ATOM 953 N N . ARG A 1 125 ? 5.213 -2.612 -21.056 1.00 97.69 125 ARG A N 1
ATOM 954 C CA . ARG A 1 125 ? 5.547 -2.471 -22.475 1.00 97.69 125 ARG A CA 1
ATOM 955 C C . ARG A 1 125 ? 7.069 -2.436 -22.614 1.00 97.69 125 ARG A C 1
ATOM 957 O O . ARG A 1 125 ? 7.725 -1.603 -21.989 1.00 97.69 125 ARG A O 1
ATOM 964 N N . THR A 1 126 ? 7.649 -3.302 -23.444 1.00 96.69 126 THR A N 1
ATOM 965 C CA . THR A 1 126 ? 9.115 -3.464 -23.516 1.00 96.69 126 THR A CA 1
ATOM 966 C C . THR A 1 126 ? 9.826 -2.157 -23.869 1.00 96.69 126 THR A C 1
ATOM 968 O O . THR A 1 126 ? 10.809 -1.782 -23.237 1.00 96.69 126 THR A O 1
ATOM 971 N N . THR A 1 127 ? 9.272 -1.386 -24.809 1.00 95.06 127 THR A N 1
ATOM 972 C CA . THR A 1 127 ? 9.825 -0.082 -25.216 1.00 95.06 127 THR A CA 1
ATOM 973 C C . THR A 1 127 ? 9.791 0.981 -24.117 1.00 95.06 127 THR A C 1
ATOM 975 O O . THR A 1 127 ? 10.556 1.943 -24.188 1.00 95.06 127 THR A O 1
ATOM 978 N N . PHE A 1 128 ? 8.884 0.844 -23.148 1.00 96.56 128 PHE A N 1
ATOM 979 C CA . PHE A 1 128 ? 8.804 1.694 -21.964 1.00 96.56 128 PHE A CA 1
ATOM 980 C C . PHE A 1 128 ? 9.792 1.208 -20.897 1.00 96.56 128 PHE A C 1
ATOM 982 O O . PHE A 1 128 ? 10.641 1.981 -20.454 1.00 96.56 128 PHE A O 1
ATOM 989 N N . ARG A 1 129 ? 9.762 -0.093 -20.576 1.00 95.31 129 ARG A N 1
ATOM 990 C CA . ARG A 1 129 ? 10.681 -0.752 -19.634 1.00 95.31 129 ARG A CA 1
ATOM 991 C C . ARG A 1 129 ? 12.144 -0.454 -19.943 1.00 95.31 129 ARG A C 1
ATOM 993 O O . ARG A 1 129 ? 12.898 -0.144 -19.030 1.00 95.31 129 ARG A O 1
ATOM 1000 N N . ASP A 1 130 ? 12.547 -0.518 -21.211 1.00 94.12 130 ASP A N 1
ATOM 1001 C CA . ASP A 1 130 ? 13.945 -0.323 -21.626 1.00 94.12 130 ASP A CA 1
ATOM 1002 C C . ASP A 1 130 ? 14.482 1.096 -21.363 1.00 94.12 130 ASP A C 1
ATOM 1004 O O . ASP A 1 130 ? 15.692 1.316 -21.407 1.00 94.12 130 ASP A O 1
ATOM 1008 N N . ARG A 1 131 ? 13.608 2.068 -21.070 1.00 94.12 131 ARG A N 1
ATOM 1009 C CA . ARG A 1 131 ? 14.003 3.433 -20.684 1.00 94.12 131 ARG A CA 1
ATOM 1010 C C . ARG A 1 131 ? 14.333 3.549 -19.197 1.00 94.12 131 ARG A C 1
ATOM 1012 O O . ARG A 1 131 ? 14.893 4.559 -18.776 1.00 94.12 131 ARG A O 1
ATOM 1019 N N . ILE A 1 132 ? 13.974 2.542 -18.403 1.00 94.44 132 ILE A N 1
ATOM 1020 C CA . ILE A 1 132 ? 14.059 2.571 -16.946 1.00 94.44 132 ILE A CA 1
ATOM 1021 C C . ILE A 1 132 ? 15.216 1.664 -16.513 1.00 94.44 132 ILE A C 1
ATOM 1023 O O . ILE A 1 132 ? 15.147 0.447 -16.693 1.00 94.44 132 ILE A O 1
ATOM 1027 N N . PRO A 1 133 ? 16.295 2.217 -15.930 1.00 91.38 133 PRO A N 1
ATOM 1028 C CA . PRO A 1 133 ? 17.407 1.411 -15.452 1.00 91.38 133 PRO A CA 1
ATOM 1029 C C . PRO A 1 133 ? 16.960 0.530 -14.285 1.00 91.38 133 PRO A C 1
ATOM 1031 O O . PRO A 1 133 ? 16.404 1.024 -13.301 1.00 91.38 133 PRO A O 1
ATOM 1034 N N . PHE A 1 134 ? 17.248 -0.766 -14.385 1.00 91.25 134 PHE A N 1
ATOM 1035 C CA . PHE A 1 134 ? 17.029 -1.708 -13.297 1.00 91.25 134 PHE A CA 1
ATOM 1036 C C . PHE A 1 134 ? 18.168 -1.617 -12.281 1.00 91.25 134 PHE A C 1
ATOM 1038 O O . PHE A 1 134 ? 19.347 -1.636 -12.638 1.00 91.25 134 PHE A O 1
ATOM 1045 N N . THR A 1 135 ? 17.811 -1.515 -11.008 1.00 87.56 135 THR A N 1
ATOM 1046 C CA . THR A 1 135 ? 18.741 -1.319 -9.893 1.00 87.56 135 THR A CA 1
ATOM 1047 C C . THR A 1 135 ? 18.418 -2.305 -8.778 1.00 87.56 135 THR A C 1
ATOM 1049 O O . THR A 1 135 ? 19.194 -3.217 -8.517 1.00 87.56 135 THR A O 1
ATOM 1052 N N . ASP A 1 136 ? 17.245 -2.152 -8.178 1.00 90.31 136 ASP A N 1
ATOM 1053 C CA . ASP A 1 136 ? 16.597 -3.098 -7.283 1.00 90.31 136 ASP A CA 1
ATOM 1054 C C . ASP A 1 136 ? 15.087 -3.142 -7.597 1.00 90.31 136 ASP A C 1
ATOM 1056 O O . ASP A 1 136 ? 14.571 -2.210 -8.226 1.00 90.31 136 ASP A O 1
ATOM 1060 N N . PRO A 1 137 ? 14.372 -4.209 -7.193 1.00 91.19 137 PRO A N 1
ATOM 1061 C CA . PRO A 1 137 ? 12.957 -4.406 -7.504 1.00 91.19 137 PRO A CA 1
ATOM 1062 C C . PRO A 1 137 ? 12.050 -3.206 -7.192 1.00 91.19 137 PRO A C 1
ATOM 1064 O O . PRO A 1 137 ? 11.281 -2.782 -8.053 1.00 91.19 137 PRO A O 1
ATOM 1067 N N . ALA A 1 138 ? 12.145 -2.644 -5.984 1.00 93.19 138 ALA A N 1
ATOM 1068 C CA . ALA A 1 138 ? 11.240 -1.588 -5.540 1.00 93.19 138 ALA A CA 1
ATOM 1069 C C . ALA A 1 138 ? 11.594 -0.236 -6.177 1.00 93.19 138 ALA A C 1
ATOM 1071 O O . ALA A 1 138 ? 10.697 0.474 -6.631 1.00 93.19 138 ALA A O 1
ATOM 1072 N N . ASP A 1 139 ? 12.887 0.104 -6.279 1.00 94.88 139 ASP A N 1
ATOM 1073 C CA . ASP A 1 139 ? 13.344 1.322 -6.967 1.00 94.88 139 ASP A CA 1
ATOM 1074 C C . ASP A 1 139 ? 12.949 1.314 -8.443 1.00 94.88 139 ASP A C 1
ATOM 1076 O O . ASP A 1 139 ? 12.485 2.333 -8.954 1.00 94.88 139 ASP A O 1
ATOM 1080 N N . PHE A 1 140 ? 13.080 0.167 -9.116 1.00 95.25 140 PHE A N 1
ATOM 1081 C CA . PHE A 1 140 ? 12.658 0.009 -10.504 1.00 95.25 140 PHE A CA 1
ATOM 1082 C C . PHE A 1 140 ? 11.153 0.263 -10.669 1.00 95.25 140 PHE A C 1
ATOM 1084 O O . PHE A 1 140 ? 10.759 1.019 -11.556 1.00 95.25 140 PHE A O 1
ATOM 1091 N N . VAL A 1 141 ? 10.314 -0.309 -9.798 1.00 95.75 141 VAL A N 1
ATOM 1092 C CA . VAL A 1 141 ? 8.853 -0.137 -9.865 1.00 95.75 141 VAL A CA 1
ATOM 1093 C C . VAL A 1 141 ? 8.440 1.302 -9.566 1.00 95.75 141 VAL A C 1
ATOM 1095 O O . VAL A 1 141 ? 7.645 1.861 -10.316 1.00 95.75 141 VAL A O 1
ATOM 1098 N N . VAL A 1 142 ? 9.008 1.939 -8.536 1.00 97.31 142 VAL A N 1
ATOM 1099 C CA . VAL A 1 142 ? 8.739 3.359 -8.240 1.00 97.31 142 VAL A CA 1
ATOM 1100 C C . VAL A 1 142 ? 9.167 4.245 -9.407 1.00 97.31 142 VAL A C 1
ATOM 1102 O O . VAL A 1 142 ? 8.435 5.155 -9.795 1.00 97.31 142 VAL A O 1
ATOM 1105 N N . HIS A 1 143 ? 10.326 3.968 -10.006 1.00 96.62 143 HIS A N 1
ATOM 1106 C CA . HIS A 1 143 ? 10.796 4.714 -11.166 1.00 96.62 143 HIS A CA 1
ATOM 1107 C C . HIS A 1 143 ? 9.857 4.523 -12.367 1.00 96.62 143 HIS A C 1
ATOM 1109 O O . HIS A 1 143 ? 9.492 5.508 -13.001 1.00 96.62 143 HIS A O 1
ATOM 1115 N N . ALA A 1 144 ? 9.398 3.296 -12.629 1.00 97.19 144 ALA A N 1
ATOM 1116 C CA . ALA A 1 144 ? 8.407 3.021 -13.666 1.00 97.19 144 ALA A CA 1
ATOM 1117 C C . ALA A 1 144 ? 7.090 3.762 -13.415 1.00 97.19 144 ALA A C 1
ATOM 1119 O O . ALA A 1 144 ? 6.579 4.431 -14.304 1.00 97.19 144 ALA A O 1
ATOM 1120 N N . TYR A 1 145 ? 6.576 3.721 -12.191 1.00 97.38 145 TYR A N 1
ATOM 1121 C CA . TYR A 1 145 ? 5.369 4.445 -11.817 1.00 97.38 145 TYR A CA 1
ATOM 1122 C C . TYR A 1 145 ? 5.464 5.954 -12.038 1.00 97.38 145 TYR A C 1
ATOM 1124 O O . TYR A 1 145 ? 4.490 6.561 -12.465 1.00 97.38 145 TYR A O 1
ATOM 1132 N N . CYS A 1 146 ? 6.630 6.558 -11.806 1.00 96.38 146 CYS A N 1
ATOM 1133 C CA . CYS A 1 146 ? 6.804 7.994 -12.023 1.00 96.38 146 CYS A CA 1
ATOM 1134 C C . CYS A 1 146 ? 6.807 8.405 -13.507 1.00 96.38 146 CYS A C 1
ATOM 1136 O O . CYS A 1 146 ? 6.655 9.590 -13.787 1.00 96.38 146 CYS A O 1
ATOM 1138 N N . HIS A 1 147 ? 7.014 7.467 -14.441 1.00 96.44 147 HIS A N 1
ATOM 1139 C CA . HIS A 1 147 ? 7.145 7.759 -15.880 1.00 96.44 147 HIS A CA 1
ATOM 1140 C C . HIS A 1 147 ? 6.074 7.116 -16.758 1.00 96.44 147 HIS A C 1
ATOM 1142 O O . HIS A 1 147 ? 6.031 7.419 -17.949 1.00 96.44 147 HIS A O 1
ATOM 1148 N N . ALA A 1 148 ? 5.263 6.203 -16.224 1.00 96.88 148 ALA A N 1
ATOM 1149 C CA . ALA A 1 148 ? 4.193 5.576 -16.987 1.00 96.88 148 ALA A CA 1
ATOM 1150 C C . ALA A 1 148 ? 3.150 6.635 -17.366 1.00 96.88 148 ALA A C 1
ATOM 1152 O O . ALA A 1 148 ? 2.627 7.328 -16.495 1.00 96.88 148 ALA A O 1
ATOM 1153 N N . GLU A 1 149 ? 2.844 6.751 -18.657 1.00 95.50 149 GLU A N 1
ATOM 1154 C CA . GLU A 1 149 ? 1.822 7.682 -19.141 1.00 95.50 149 GLU A CA 1
ATOM 1155 C C . GLU A 1 149 ? 0.425 7.100 -18.921 1.00 95.50 149 GLU A C 1
ATOM 1157 O O . GLU A 1 149 ? -0.505 7.817 -18.559 1.00 95.50 149 GLU A O 1
ATOM 1162 N N . ARG A 1 150 ? 0.292 5.780 -19.099 1.00 97.25 150 ARG A N 1
ATOM 1163 C CA . ARG A 1 150 ? -0.951 5.049 -18.847 1.00 97.25 150 ARG A CA 1
ATOM 1164 C C . ARG A 1 150 ? -0.701 3.783 -18.049 1.00 97.25 150 ARG A C 1
ATOM 1166 O O . ARG A 1 150 ? 0.106 2.934 -18.444 1.00 97.25 150 ARG A O 1
ATOM 1173 N N . ILE A 1 151 ? -1.457 3.637 -16.965 1.00 98.06 151 ILE A N 1
ATOM 1174 C CA . ILE A 1 151 ? -1.442 2.456 -16.110 1.00 98.06 151 ILE A CA 1
ATOM 1175 C C . ILE A 1 151 ? -2.826 1.816 -16.141 1.00 98.06 151 ILE A C 1
ATOM 1177 O O . ILE A 1 151 ? -3.822 2.495 -15.936 1.00 98.06 151 ILE A O 1
ATOM 1181 N N . ALA A 1 152 ? -2.889 0.508 -16.367 1.00 98.06 152 ALA A N 1
ATOM 1182 C CA . ALA A 1 152 ? -4.123 -0.261 -16.235 1.00 98.06 152 ALA A CA 1
ATOM 1183 C C . ALA A 1 152 ? -3.986 -1.304 -15.119 1.00 98.06 152 ALA A C 1
ATOM 1185 O O . ALA A 1 152 ? -2.877 -1.684 -14.727 1.00 98.06 152 ALA A O 1
ATOM 1186 N N . THR A 1 153 ? -5.109 -1.795 -14.607 1.00 96.94 153 THR A N 1
ATOM 1187 C CA . THR A 1 153 ? -5.144 -2.849 -13.595 1.00 96.94 153 THR A CA 1
ATOM 1188 C C . THR A 1 153 ? -6.048 -3.998 -14.000 1.00 96.94 153 THR A C 1
ATOM 1190 O O . THR A 1 153 ? -7.124 -3.819 -14.566 1.00 96.94 153 THR A O 1
ATOM 1193 N N . VAL A 1 154 ? -5.627 -5.206 -13.639 1.00 95.69 154 VAL A N 1
ATOM 1194 C CA . VAL A 1 154 ? -6.488 -6.391 -13.616 1.00 95.69 154 VAL A CA 1
ATOM 1195 C C . VAL A 1 154 ? -6.814 -6.755 -12.173 1.00 95.69 154 VAL A C 1
ATOM 1197 O O . VAL A 1 154 ? -6.051 -6.451 -11.251 1.00 95.69 154 VAL A O 1
ATOM 1200 N N . ARG A 1 155 ? -7.941 -7.440 -11.964 1.00 92.69 155 ARG A N 1
ATOM 1201 C CA . ARG A 1 155 ? -8.341 -7.879 -10.626 1.00 92.69 155 ARG A CA 1
ATOM 1202 C C . ARG A 1 155 ? -7.315 -8.861 -10.054 1.00 92.69 155 ARG A C 1
ATOM 1204 O O . ARG A 1 155 ? -7.021 -9.889 -10.661 1.00 92.69 155 ARG A O 1
ATOM 1211 N N . GLY A 1 156 ? -6.807 -8.568 -8.864 1.00 87.69 156 GLY A N 1
ATOM 1212 C CA . GLY A 1 156 ? -5.832 -9.391 -8.164 1.00 87.69 156 GLY A CA 1
ATOM 1213 C C . GLY A 1 156 ? -5.491 -8.851 -6.778 1.00 87.69 156 GLY A C 1
ATOM 1214 O O . GLY A 1 156 ? -5.985 -7.813 -6.341 1.00 87.69 156 GLY A O 1
ATOM 1215 N N . ARG A 1 157 ? -4.644 -9.584 -6.055 1.00 84.81 157 ARG A N 1
ATOM 1216 C CA . ARG A 1 157 ? -4.210 -9.196 -4.711 1.00 84.81 157 ARG A CA 1
ATOM 1217 C C . ARG A 1 157 ? -2.879 -8.461 -4.785 1.00 84.81 157 ARG A C 1
ATOM 1219 O O . ARG A 1 157 ? -1.890 -9.034 -5.226 1.00 84.81 157 ARG A O 1
ATOM 1226 N N . GLN A 1 158 ? -2.864 -7.232 -4.285 1.00 84.31 158 GLN A N 1
ATOM 1227 C CA . GLN A 1 158 ? -1.646 -6.444 -4.136 1.00 84.31 158 GLN A CA 1
ATOM 1228 C C . GLN A 1 158 ? -0.733 -6.994 -3.040 1.00 84.31 158 GLN A C 1
ATOM 1230 O O . GLN A 1 158 ? -1.194 -7.440 -1.981 1.00 84.31 158 GLN A O 1
ATOM 1235 N N . GLN A 1 159 ? 0.571 -6.891 -3.273 1.00 82.44 159 GLN A N 1
ATOM 1236 C CA . GLN A 1 159 ? 1.605 -7.244 -2.309 1.00 82.44 159 GLN A CA 1
ATOM 1237 C C . GLN A 1 159 ? 2.124 -5.994 -1.612 1.00 82.44 159 GLN A C 1
ATOM 1239 O O . GLN A 1 159 ? 2.970 -5.266 -2.125 1.00 82.44 159 GLN A O 1
ATOM 1244 N N . LYS A 1 160 ? 1.612 -5.757 -0.406 1.00 85.12 160 LYS A N 1
ATOM 1245 C CA . LYS A 1 160 ? 2.002 -4.608 0.409 1.00 85.12 160 LYS A CA 1
ATOM 1246 C C . LYS A 1 160 ? 3.126 -5.023 1.350 1.00 85.12 160 LYS A C 1
ATOM 1248 O O . LYS A 1 160 ? 2.884 -5.746 2.315 1.00 85.12 160 LYS A O 1
ATOM 1253 N N . ARG A 1 161 ? 4.352 -4.584 1.060 1.00 84.25 161 ARG A N 1
ATOM 1254 C CA . ARG A 1 161 ? 5.534 -4.814 1.902 1.00 84.25 161 ARG A CA 1
ATOM 1255 C C . ARG A 1 161 ? 6.145 -3.502 2.370 1.00 84.25 161 ARG A C 1
ATOM 1257 O O . ARG A 1 161 ? 5.888 -2.436 1.803 1.00 84.25 161 ARG A O 1
ATOM 1264 N N . ARG A 1 162 ? 6.932 -3.618 3.438 1.00 86.50 162 ARG A N 1
ATOM 1265 C CA . ARG A 1 162 ? 7.778 -2.545 3.945 1.00 86.50 162 ARG A CA 1
ATOM 1266 C C . ARG A 1 162 ? 9.057 -2.495 3.116 1.00 86.50 162 ARG A C 1
ATOM 1268 O O . ARG A 1 162 ? 9.612 -3.541 2.777 1.00 86.50 162 ARG A O 1
ATOM 1275 N N . HIS A 1 163 ? 9.504 -1.295 2.785 1.00 89.50 163 HIS A N 1
ATOM 1276 C CA . HIS A 1 163 ? 10.721 -1.073 2.007 1.00 89.50 163 HIS A CA 1
ATOM 1277 C C . HIS A 1 163 ? 11.600 -0.036 2.696 1.00 89.50 163 HIS A C 1
ATOM 1279 O O . HIS A 1 163 ? 11.101 0.782 3.458 1.00 89.50 163 HIS A O 1
ATOM 1285 N N . HIS A 1 164 ? 12.902 -0.021 2.404 1.00 91.75 164 HIS A N 1
ATOM 1286 C CA . HIS A 1 164 ? 13.755 1.089 2.826 1.00 91.75 164 HIS A CA 1
ATOM 1287 C C . HIS A 1 164 ? 13.387 2.351 2.025 1.00 91.75 164 HIS A C 1
ATOM 1289 O O . HIS A 1 164 ? 13.615 2.388 0.811 1.00 91.75 164 HIS A O 1
ATOM 1295 N N . PRO A 1 165 ? 12.816 3.389 2.663 1.00 94.50 165 PRO A N 1
ATOM 1296 C CA . PRO A 1 165 ? 12.122 4.447 1.935 1.00 94.50 165 PRO A CA 1
ATOM 1297 C C . PRO A 1 165 ? 13.061 5.492 1.329 1.00 94.50 165 PRO A C 1
ATOM 1299 O O . PRO A 1 165 ? 12.676 6.167 0.381 1.00 94.50 165 PRO A O 1
ATOM 1302 N N . ASP A 1 166 ? 14.297 5.622 1.824 1.00 95.31 166 ASP A N 1
ATOM 1303 C CA . ASP A 1 166 ? 15.190 6.744 1.495 1.00 95.31 166 ASP A CA 1
ATOM 1304 C C . ASP A 1 166 ? 15.439 6.898 -0.016 1.00 95.31 166 ASP A C 1
ATOM 1306 O O . ASP A 1 166 ? 15.391 8.001 -0.570 1.00 95.31 166 ASP A O 1
ATOM 1310 N N . ARG A 1 167 ? 15.671 5.778 -0.709 1.00 94.38 167 ARG A N 1
ATOM 1311 C CA . ARG A 1 167 ? 15.881 5.765 -2.162 1.00 94.38 167 ARG A CA 1
ATOM 1312 C C . ARG A 1 167 ? 14.579 6.012 -2.929 1.00 94.38 167 ARG A C 1
ATOM 1314 O O . ARG A 1 167 ? 14.576 6.768 -3.899 1.00 94.38 167 ARG A O 1
ATOM 1321 N N . LEU A 1 168 ? 13.486 5.405 -2.475 1.00 96.50 168 LEU A N 1
ATOM 1322 C CA . LEU A 1 168 ? 12.177 5.456 -3.128 1.00 96.50 168 LEU A CA 1
ATOM 1323 C C . LEU A 1 168 ? 11.570 6.861 -3.056 1.00 96.50 168 LEU A C 1
ATOM 1325 O O . LEU A 1 168 ? 11.156 7.414 -4.072 1.00 96.50 168 LEU A O 1
ATOM 1329 N N . VAL A 1 169 ? 11.625 7.496 -1.884 1.00 97.44 169 VAL A N 1
ATOM 1330 C CA . VAL A 1 169 ? 11.202 8.890 -1.701 1.00 97.44 169 VAL A CA 1
ATOM 1331 C C . VAL A 1 169 ? 12.035 9.818 -2.583 1.00 97.44 169 VAL A C 1
ATOM 1333 O O . VAL A 1 169 ? 11.476 10.686 -3.252 1.00 97.44 169 VAL A O 1
ATOM 1336 N N . ARG A 1 170 ? 13.355 9.605 -2.684 1.00 96.44 170 ARG A N 1
ATOM 1337 C CA . ARG A 1 170 ? 14.205 10.394 -3.588 1.00 96.44 170 ARG A CA 1
ATOM 1338 C C . ARG A 1 170 ? 13.786 10.251 -5.055 1.00 96.44 170 ARG A C 1
ATOM 1340 O O . ARG A 1 170 ? 13.805 11.250 -5.775 1.00 96.44 170 ARG A O 1
ATOM 1347 N N . ARG A 1 171 ? 13.390 9.052 -5.507 1.00 95.94 171 ARG A N 1
ATOM 1348 C CA . ARG A 1 171 ? 12.832 8.841 -6.859 1.00 95.94 171 ARG A CA 1
ATOM 1349 C C . ARG A 1 171 ? 11.564 9.651 -7.071 1.00 95.94 171 ARG A C 1
ATOM 1351 O O . ARG A 1 171 ? 11.516 10.429 -8.020 1.00 95.94 171 ARG A O 1
ATOM 1358 N N . VAL A 1 172 ? 10.598 9.523 -6.163 1.00 97.69 172 VAL A N 1
ATOM 1359 C CA . VAL A 1 172 ? 9.344 10.290 -6.202 1.00 97.69 172 VAL A CA 1
ATOM 1360 C C . VAL A 1 172 ? 9.639 11.789 -6.281 1.00 97.69 172 VAL A C 1
ATOM 1362 O O . VAL A 1 172 ? 9.121 12.482 -7.151 1.00 97.69 172 VAL A O 1
ATOM 1365 N N . GLN A 1 173 ? 10.540 12.290 -5.435 1.00 97.12 173 GLN A N 1
ATOM 1366 C CA . GLN A 1 173 ? 10.900 13.706 -5.401 1.00 97.12 173 GLN A CA 1
ATOM 1367 C C . GLN A 1 173 ? 11.630 14.197 -6.661 1.00 97.12 173 GLN A C 1
ATOM 1369 O O . GLN A 1 173 ? 11.517 15.374 -7.006 1.00 97.12 173 GLN A O 1
ATOM 1374 N N . SER A 1 174 ? 12.393 13.326 -7.323 1.00 96.44 174 SER A N 1
ATOM 1375 C CA . SER A 1 174 ? 13.176 13.680 -8.516 1.00 96.44 174 SER A CA 1
ATOM 1376 C C . SER A 1 174 ? 12.360 13.615 -9.806 1.00 96.44 174 SER A C 1
ATOM 1378 O O . SER A 1 174 ? 12.681 14.320 -10.759 1.00 96.44 174 SER A O 1
ATOM 1380 N N . HIS A 1 175 ? 11.336 12.760 -9.855 1.00 96.38 175 HIS A N 1
ATOM 1381 C CA . HIS A 1 175 ? 10.592 12.473 -11.082 1.00 96.38 175 HIS A CA 1
ATOM 1382 C C . HIS A 1 175 ? 9.159 13.010 -11.084 1.00 96.38 175 HIS A C 1
ATOM 1384 O O . HIS A 1 175 ? 8.607 13.191 -12.164 1.00 96.38 175 HIS A O 1
ATOM 1390 N N . LEU A 1 176 ? 8.571 13.317 -9.922 1.00 96.38 176 LEU A N 1
ATOM 1391 C CA . LEU A 1 176 ? 7.248 13.936 -9.845 1.00 96.38 176 LEU A CA 1
ATOM 1392 C C . LEU A 1 176 ? 7.330 15.418 -9.446 1.00 96.38 176 LEU A C 1
ATOM 1394 O O . LEU A 1 176 ? 8.070 15.777 -8.516 1.00 96.38 176 LEU A O 1
ATOM 1398 N N . PRO A 1 177 ? 6.538 16.292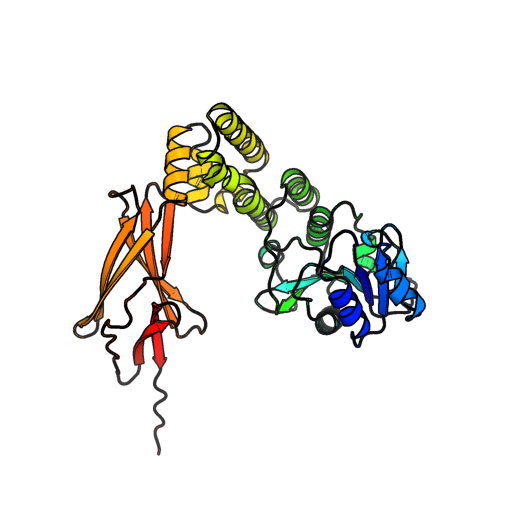 -10.098 1.00 95.44 177 PRO A N 1
ATOM 1399 C CA . PRO A 1 177 ? 6.416 17.681 -9.680 1.00 95.44 177 PRO A CA 1
ATOM 1400 C C . PRO A 1 177 ? 5.802 17.773 -8.277 1.00 95.44 177 PRO A C 1
ATOM 1402 O O . PRO A 1 177 ? 5.143 16.849 -7.797 1.00 95.44 177 PRO A O 1
ATOM 1405 N N . ASN A 1 178 ? 6.008 18.908 -7.610 1.00 94.88 178 ASN A N 1
ATOM 1406 C CA . ASN A 1 178 ? 5.304 19.208 -6.364 1.00 94.88 178 ASN A CA 1
ATOM 1407 C C . ASN A 1 178 ? 3.787 19.229 -6.612 1.00 94.88 178 ASN A C 1
ATOM 1409 O O . ASN A 1 178 ? 3.334 19.775 -7.618 1.00 94.88 178 ASN A O 1
ATOM 1413 N N . GLY A 1 179 ? 3.010 18.657 -5.693 1.00 96.12 179 GLY A N 1
ATOM 1414 C CA . GLY A 1 179 ? 1.554 18.589 -5.795 1.00 96.12 179 GLY A CA 1
ATOM 1415 C C . GLY A 1 179 ? 0.971 17.408 -5.023 1.00 96.12 179 GLY A C 1
ATOM 1416 O O . GLY A 1 179 ? 1.708 16.584 -4.482 1.00 96.12 179 GLY A O 1
ATOM 1417 N N . LEU A 1 180 ? -0.363 17.311 -5.028 1.00 96.38 180 LEU A N 1
ATOM 1418 C CA . LEU A 1 180 ? -1.121 16.348 -4.219 1.00 96.38 180 LEU A CA 1
ATOM 1419 C C . LEU A 1 180 ? -0.668 14.899 -4.412 1.00 96.38 180 LEU A C 1
ATOM 1421 O O . LEU A 1 180 ? -0.514 14.182 -3.431 1.00 96.38 180 LEU A O 1
ATOM 1425 N N . LEU A 1 181 ? -0.406 14.477 -5.655 1.00 96.50 181 LEU A N 1
ATOM 1426 C CA . LEU A 1 181 ? 0.060 13.117 -5.926 1.00 96.50 181 LEU A CA 1
ATOM 1427 C C . LEU A 1 181 ? 1.404 12.846 -5.241 1.00 96.50 181 LEU A C 1
ATOM 1429 O O . LEU A 1 181 ? 1.528 11.875 -4.505 1.00 96.50 181 LEU A O 1
ATOM 1433 N N . ARG A 1 182 ? 2.402 13.714 -5.438 1.00 97.56 182 ARG A N 1
ATOM 1434 C CA . ARG A 1 182 ? 3.721 13.558 -4.812 1.00 97.56 182 ARG A CA 1
ATOM 1435 C C . ARG A 1 182 ? 3.620 13.554 -3.289 1.00 97.56 182 ARG A C 1
ATOM 1437 O O . ARG A 1 182 ? 4.252 12.714 -2.652 1.00 97.56 182 ARG A O 1
ATOM 1444 N N . ASP A 1 183 ? 2.826 14.457 -2.723 1.00 98.19 183 ASP A N 1
ATOM 1445 C CA . ASP A 1 183 ? 2.624 14.530 -1.277 1.00 98.19 183 ASP A CA 1
ATOM 1446 C C . ASP A 1 183 ? 1.975 13.247 -0.736 1.00 98.19 183 ASP A C 1
ATOM 1448 O O . ASP A 1 183 ? 2.431 12.707 0.271 1.00 98.19 183 ASP A O 1
ATOM 1452 N N . HIS A 1 184 ? 0.986 12.704 -1.451 1.00 97.19 184 HIS A N 1
ATOM 1453 C CA . HIS A 1 184 ? 0.340 11.432 -1.131 1.00 97.19 184 HIS A CA 1
ATOM 1454 C C . HIS A 1 184 ? 1.322 10.246 -1.171 1.00 97.19 184 HIS A C 1
ATOM 1456 O O . HIS A 1 184 ? 1.372 9.454 -0.228 1.00 97.19 184 HIS A O 1
ATOM 1462 N N . LEU A 1 185 ? 2.166 10.141 -2.208 1.00 97.56 185 LEU A N 1
ATOM 1463 C CA . LEU A 1 185 ? 3.152 9.052 -2.310 1.00 97.56 185 LEU A CA 1
ATOM 1464 C C . LEU A 1 185 ? 4.222 9.124 -1.206 1.00 97.56 185 LEU A C 1
ATOM 1466 O O . LEU A 1 185 ? 4.650 8.095 -0.679 1.00 97.56 185 LEU A O 1
ATOM 1470 N N . ILE A 1 186 ? 4.654 10.332 -0.829 1.00 98.12 186 ILE A N 1
ATOM 1471 C CA . ILE A 1 186 ? 5.600 10.529 0.280 1.00 98.12 186 ILE A CA 1
ATOM 1472 C C . ILE A 1 186 ? 4.932 10.198 1.619 1.00 98.12 186 ILE A C 1
ATOM 1474 O O . ILE A 1 186 ? 5.536 9.502 2.439 1.00 98.12 186 ILE A O 1
ATOM 1478 N N . ALA A 1 187 ? 3.685 10.630 1.830 1.00 97.75 187 ALA A N 1
ATOM 1479 C CA . ALA A 1 187 ? 2.911 10.296 3.024 1.00 97.75 187 ALA A CA 1
ATOM 1480 C C . ALA A 1 187 ? 2.756 8.778 3.190 1.00 97.75 187 ALA A C 1
ATOM 1482 O O . ALA A 1 187 ? 3.010 8.261 4.275 1.00 97.75 187 ALA A O 1
ATOM 1483 N N . ARG A 1 188 ? 2.495 8.039 2.099 1.00 95.75 188 ARG A N 1
ATOM 1484 C CA . ARG A 1 188 ? 2.497 6.566 2.110 1.00 95.75 188 ARG A CA 1
ATOM 1485 C C . ARG A 1 188 ? 3.803 6.000 2.662 1.00 95.75 188 ARG A C 1
ATOM 1487 O O . ARG A 1 188 ? 3.766 5.080 3.476 1.00 95.75 188 ARG A O 1
ATOM 1494 N N . HIS A 1 189 ? 4.960 6.496 2.216 1.00 97.38 189 HIS A N 1
ATOM 1495 C CA . HIS A 1 189 ? 6.253 6.014 2.720 1.00 97.38 189 HIS A CA 1
ATOM 1496 C C . HIS A 1 189 ? 6.451 6.347 4.200 1.00 97.38 189 HIS A C 1
ATOM 1498 O O . HIS A 1 189 ? 6.959 5.515 4.947 1.00 97.38 189 HIS A O 1
ATOM 1504 N N . ILE A 1 190 ? 6.007 7.520 4.650 1.00 97.50 190 ILE A N 1
ATOM 1505 C CA . ILE A 1 190 ? 6.056 7.881 6.070 1.00 97.50 190 ILE A CA 1
ATOM 1506 C C . ILE A 1 190 ? 5.202 6.910 6.894 1.00 97.50 190 ILE A C 1
ATOM 1508 O O . ILE A 1 190 ? 5.729 6.264 7.797 1.00 97.50 190 ILE A O 1
ATOM 1512 N N . THR A 1 191 ? 3.929 6.737 6.541 1.00 95.38 191 THR A N 1
ATOM 1513 C CA . THR A 1 191 ? 2.986 5.875 7.270 1.00 95.38 191 THR A CA 1
ATOM 1514 C C . THR A 1 191 ? 3.389 4.401 7.249 1.00 95.38 191 THR A C 1
ATOM 1516 O O . THR A 1 191 ? 3.264 3.712 8.257 1.00 95.38 191 THR A O 1
ATOM 1519 N N . ARG A 1 192 ? 3.876 3.879 6.115 1.00 93.75 192 ARG A N 1
ATOM 1520 C CA . ARG A 1 192 ? 4.127 2.432 5.962 1.00 93.75 192 ARG A CA 1
ATOM 1521 C C . ARG A 1 192 ? 5.560 2.015 6.243 1.00 93.75 192 ARG A C 1
ATOM 1523 O O . ARG A 1 192 ? 5.779 0.915 6.741 1.00 93.75 192 ARG A O 1
ATOM 1530 N N . ASP A 1 193 ? 6.534 2.853 5.910 1.00 95.44 193 ASP A N 1
ATOM 1531 C CA . ASP A 1 193 ? 7.945 2.474 5.966 1.00 95.44 193 ASP A CA 1
ATOM 1532 C C . ASP A 1 193 ? 8.703 3.168 7.096 1.00 95.44 193 ASP A C 1
ATOM 1534 O O . ASP A 1 193 ? 9.680 2.601 7.569 1.00 95.44 193 ASP A O 1
ATOM 1538 N N . VAL A 1 194 ? 8.260 4.335 7.577 1.00 96.81 194 VAL A N 1
ATOM 1539 C CA . VAL A 1 194 ? 8.982 5.099 8.613 1.00 96.81 194 VAL A CA 1
ATOM 1540 C C . VAL A 1 194 ? 8.330 4.963 9.986 1.00 96.81 194 VAL A C 1
ATOM 1542 O O . VAL A 1 194 ? 8.948 4.442 10.905 1.00 96.81 194 VAL A O 1
ATOM 1545 N N . LEU A 1 195 ? 7.082 5.403 10.140 1.00 96.00 195 LEU A N 1
ATOM 1546 C CA . LEU A 1 195 ? 6.407 5.470 11.439 1.00 96.00 195 LEU A CA 1
ATOM 1547 C C . LEU A 1 195 ? 6.235 4.128 12.163 1.00 96.00 195 LEU A C 1
ATOM 1549 O O . LEU A 1 195 ? 6.253 4.158 13.393 1.00 96.00 195 LEU A O 1
ATOM 1553 N N . PRO A 1 196 ? 6.147 2.962 11.493 1.00 94.75 196 PRO A N 1
ATOM 1554 C CA . PRO A 1 196 ? 6.110 1.692 12.215 1.00 94.75 196 PRO A CA 1
ATOM 1555 C C . PRO A 1 196 ? 7.410 1.363 12.968 1.00 94.75 196 PRO A C 1
ATOM 1557 O O . PRO A 1 196 ? 7.407 0.460 13.796 1.00 94.75 196 PRO A O 1
ATOM 1560 N N . ASP A 1 197 ? 8.504 2.110 12.756 1.00 95.69 197 ASP A N 1
ATOM 1561 C CA . ASP A 1 197 ? 9.695 2.029 13.618 1.00 95.69 197 ASP A CA 1
ATOM 1562 C C . ASP A 1 197 ? 9.422 2.571 15.030 1.00 95.69 197 ASP A C 1
ATOM 1564 O O . ASP A 1 197 ? 10.157 2.240 15.951 1.00 95.69 197 ASP A O 1
ATOM 1568 N N . LEU A 1 198 ? 8.366 3.378 15.210 1.00 95.75 198 LEU A N 1
ATOM 1569 C CA . LEU A 1 198 ? 7.913 3.941 16.490 1.00 95.75 198 LEU A CA 1
ATOM 1570 C C . LEU A 1 198 ? 6.772 3.130 17.134 1.00 95.75 198 LEU A C 1
ATOM 1572 O O . LEU A 1 198 ? 6.053 3.656 17.981 1.00 95.75 198 LEU A O 1
ATOM 1576 N N . ALA A 1 199 ? 6.565 1.885 16.702 1.00 93.31 199 ALA A N 1
ATOM 1577 C CA . ALA A 1 199 ? 5.556 0.970 17.237 1.00 93.31 199 ALA A CA 1
ATOM 1578 C C . ALA A 1 199 ? 6.231 -0.138 18.072 1.00 93.31 199 ALA A C 1
ATOM 1580 O O . ALA A 1 199 ? 7.060 0.166 18.928 1.00 93.31 199 ALA A O 1
ATOM 1581 N N . GLU A 1 200 ? 5.921 -1.410 17.815 1.00 93.50 200 GLU A N 1
ATOM 1582 C CA . GLU A 1 200 ? 6.550 -2.571 18.467 1.00 93.50 200 GLU A CA 1
ATOM 1583 C C . GLU A 1 200 ? 8.095 -2.495 18.522 1.00 93.50 200 GLU A C 1
ATOM 1585 O O . GLU A 1 200 ? 8.623 -2.585 19.632 1.00 93.50 200 GLU A O 1
ATOM 1590 N N . PRO A 1 201 ? 8.842 -2.183 17.434 1.00 94.38 201 PRO A N 1
ATOM 1591 C CA . PRO A 1 201 ? 10.307 -2.092 17.505 1.00 94.38 201 PRO A CA 1
ATOM 1592 C C . PRO A 1 201 ? 10.819 -1.061 18.519 1.00 94.38 201 PRO A C 1
ATOM 1594 O O . PRO A 1 201 ? 11.853 -1.260 19.152 1.00 94.38 201 PRO A O 1
ATOM 1597 N N . PHE A 1 202 ? 10.096 0.048 18.689 1.00 95.94 202 PHE A N 1
ATOM 1598 C CA . PHE A 1 202 ? 10.433 1.086 19.659 1.00 95.94 202 PHE A CA 1
ATOM 1599 C C . PHE A 1 202 ? 10.130 0.652 21.096 1.00 95.94 202 PHE A C 1
ATOM 1601 O O . PHE A 1 202 ? 10.882 0.987 22.010 1.00 95.94 202 PHE A O 1
ATOM 1608 N N . LEU A 1 203 ? 9.056 -0.111 21.308 1.00 95.88 203 LEU A N 1
ATOM 1609 C CA . LEU A 1 203 ? 8.711 -0.643 22.628 1.00 95.88 203 LEU A CA 1
ATOM 1610 C C . LEU A 1 203 ? 9.686 -1.735 23.088 1.00 95.88 203 LEU A C 1
ATOM 1612 O O . LEU A 1 203 ? 9.995 -1.804 24.277 1.00 95.88 203 LEU A O 1
ATOM 1616 N N . GLU A 1 204 ? 10.177 -2.559 22.162 1.00 96.31 204 GLU A N 1
ATOM 1617 C CA . GLU A 1 204 ? 11.129 -3.644 22.444 1.00 96.31 204 GLU A CA 1
ATOM 1618 C C . GLU A 1 204 ? 12.577 -3.165 22.605 1.00 96.31 204 GLU A C 1
ATOM 1620 O O . GLU A 1 204 ? 13.372 -3.807 23.293 1.00 96.31 204 GLU A O 1
ATOM 1625 N N . ALA A 1 205 ? 12.929 -2.043 21.974 1.00 96.00 205 ALA A N 1
ATOM 1626 C CA . ALA A 1 205 ? 14.260 -1.455 22.044 1.00 96.00 205 ALA A CA 1
ATOM 1627 C C . ALA A 1 205 ? 14.634 -1.016 23.472 1.00 96.00 205 ALA A C 1
ATOM 1629 O O . ALA A 1 205 ? 13.772 -0.646 24.272 1.00 96.00 205 ALA A O 1
ATOM 1630 N N . ASP A 1 206 ? 15.932 -1.009 23.780 1.00 96.19 206 ASP A N 1
ATOM 1631 C CA . ASP A 1 206 ? 16.478 -0.338 24.963 1.00 96.19 206 ASP A CA 1
ATOM 1632 C C . ASP A 1 206 ? 16.572 1.187 24.757 1.00 96.19 206 ASP A C 1
ATOM 1634 O O . ASP A 1 206 ? 16.226 1.711 23.699 1.00 96.19 206 ASP A O 1
ATOM 1638 N N . ASP A 1 207 ? 17.008 1.929 25.776 1.00 94.00 207 ASP A N 1
ATOM 1639 C CA . ASP A 1 207 ? 17.013 3.396 25.731 1.00 94.00 207 ASP A CA 1
ATOM 1640 C C . ASP A 1 207 ? 17.927 3.967 24.627 1.00 94.00 207 ASP A C 1
ATOM 1642 O O . ASP A 1 207 ? 17.568 4.961 23.991 1.00 94.00 207 ASP A O 1
ATOM 1646 N N . GLU A 1 208 ? 19.078 3.337 24.361 1.00 96.00 208 GLU A N 1
ATOM 1647 C CA . GLU A 1 208 ? 20.009 3.771 23.310 1.00 96.00 208 GLU A CA 1
ATOM 1648 C C . GLU A 1 208 ? 19.420 3.514 21.916 1.00 96.00 208 GLU A C 1
ATOM 1650 O O . GLU A 1 208 ? 19.400 4.409 21.063 1.00 96.00 208 GLU A O 1
ATOM 1655 N N . ALA A 1 209 ? 18.874 2.316 21.691 1.00 96.06 209 ALA A N 1
ATOM 1656 C CA . ALA A 1 209 ? 18.224 1.965 20.436 1.00 96.06 209 ALA A CA 1
ATOM 1657 C C . ALA A 1 209 ? 16.953 2.797 20.192 1.00 96.06 209 ALA A C 1
ATOM 1659 O O . ALA A 1 209 ? 16.716 3.224 19.058 1.00 96.06 209 ALA A O 1
ATOM 1660 N N . ARG A 1 210 ? 16.164 3.107 21.232 1.00 95.94 210 ARG A N 1
ATOM 1661 C CA . ARG A 1 210 ? 14.996 4.001 21.127 1.00 95.94 210 ARG A CA 1
ATOM 1662 C C . ARG A 1 210 ? 15.386 5.401 20.671 1.00 95.94 210 ARG A C 1
ATOM 1664 O O . ARG A 1 210 ? 14.773 5.921 19.740 1.00 95.94 210 ARG A O 1
ATOM 1671 N N . ASP A 1 211 ? 16.409 5.996 21.280 1.00 95.75 211 ASP A N 1
ATOM 1672 C CA . ASP A 1 211 ? 16.906 7.317 20.880 1.00 95.75 211 ASP A CA 1
ATOM 1673 C C . ASP A 1 211 ? 17.424 7.303 19.428 1.00 95.75 211 ASP A C 1
ATOM 1675 O O . ASP A 1 211 ? 17.126 8.211 18.645 1.00 95.75 211 ASP A O 1
ATOM 1679 N N . ALA A 1 212 ? 18.112 6.232 19.014 1.00 96.69 212 ALA A N 1
ATOM 1680 C CA . ALA A 1 212 ? 18.549 6.059 17.629 1.00 96.69 212 ALA A CA 1
ATOM 1681 C C . ALA A 1 212 ? 17.371 5.965 16.637 1.00 96.69 212 ALA A C 1
ATOM 1683 O O . ALA A 1 212 ? 17.400 6.627 15.592 1.00 96.69 212 ALA A O 1
ATOM 1684 N N . LEU A 1 213 ? 16.320 5.201 16.964 1.00 96.75 213 LEU A N 1
ATOM 1685 C CA . LEU A 1 213 ? 15.100 5.098 16.152 1.00 96.75 213 LEU A CA 1
ATOM 1686 C C . LEU A 1 213 ? 14.405 6.458 16.019 1.00 96.75 213 LEU A C 1
ATOM 1688 O O . LEU A 1 213 ? 14.112 6.896 14.903 1.00 96.75 213 LEU A O 1
ATOM 1692 N N . VAL A 1 214 ? 14.207 7.171 17.132 1.00 97.62 214 VAL A N 1
ATOM 1693 C CA . VAL A 1 214 ? 13.566 8.497 17.141 1.00 97.62 214 VAL A CA 1
ATOM 1694 C C . VAL A 1 214 ? 14.370 9.498 16.315 1.00 97.62 214 VAL A C 1
ATOM 1696 O O . VAL A 1 214 ? 13.794 10.198 15.480 1.00 97.62 214 VAL A O 1
ATOM 1699 N N . LYS A 1 215 ? 15.700 9.528 16.461 1.00 97.38 215 LYS A N 1
ATOM 1700 C CA . LYS A 1 215 ? 16.582 10.387 15.653 1.00 97.38 215 LYS A CA 1
ATOM 1701 C C . LYS A 1 215 ? 16.505 10.057 14.165 1.00 97.38 215 LYS A C 1
ATOM 1703 O O . LYS A 1 215 ? 16.420 10.975 13.347 1.00 97.38 215 LYS A O 1
ATOM 1708 N N . ALA A 1 216 ? 16.502 8.775 13.802 1.00 96.81 216 ALA A N 1
ATOM 1709 C CA . ALA A 1 216 ? 16.394 8.347 12.409 1.00 96.81 216 ALA A CA 1
ATOM 1710 C C . ALA A 1 216 ? 15.047 8.752 11.787 1.00 96.81 216 ALA A C 1
ATOM 1712 O O . ALA A 1 216 ? 15.008 9.284 10.672 1.00 96.81 216 ALA A O 1
ATOM 1713 N N . VAL A 1 217 ? 13.942 8.560 12.514 1.00 97.81 217 VAL A N 1
ATOM 1714 C CA . VAL A 1 217 ? 12.605 8.982 12.075 1.00 97.81 217 VAL A CA 1
ATOM 1715 C C . VAL A 1 217 ? 12.516 10.504 11.978 1.00 97.81 217 VAL A C 1
ATOM 1717 O O . VAL A 1 217 ? 12.063 11.022 10.955 1.00 97.81 217 VAL A O 1
ATOM 1720 N N . ALA A 1 218 ? 13.001 11.235 12.983 1.00 97.81 218 ALA A N 1
ATOM 1721 C CA . ALA A 1 218 ? 12.994 12.695 12.988 1.00 97.81 218 ALA A CA 1
ATOM 1722 C C . ALA A 1 218 ? 13.808 13.283 11.832 1.00 97.81 218 ALA A C 1
ATOM 1724 O O . ALA A 1 218 ? 13.341 14.213 11.173 1.00 97.81 218 ALA A O 1
ATOM 1725 N N . HIS A 1 219 ? 14.973 12.705 11.527 1.00 97.44 219 HIS A N 1
ATOM 1726 C CA . HIS A 1 219 ? 15.794 13.112 10.389 1.00 97.44 219 HIS A CA 1
ATOM 1727 C C . HIS A 1 219 ? 15.039 12.980 9.057 1.00 97.44 219 HIS A C 1
ATOM 1729 O O . HIS A 1 219 ? 14.991 13.931 8.274 1.00 97.44 219 HIS A O 1
ATOM 1735 N N . ARG A 1 220 ? 14.390 11.832 8.818 1.00 97.56 220 ARG A N 1
ATOM 1736 C CA . ARG A 1 220 ? 13.576 11.610 7.609 1.00 97.56 220 ARG A CA 1
ATOM 1737 C C . ARG A 1 220 ? 12.390 12.563 7.539 1.00 97.56 220 ARG A C 1
ATOM 1739 O O . ARG A 1 220 ? 12.150 13.178 6.504 1.00 97.56 220 ARG A O 1
ATOM 1746 N N . CYS A 1 221 ? 11.674 12.734 8.647 1.00 97.12 221 CYS A N 1
ATOM 1747 C CA . CYS A 1 221 ? 10.497 13.596 8.689 1.00 97.12 221 CYS A CA 1
ATOM 1748 C C . CYS A 1 221 ? 10.855 15.069 8.459 1.00 97.12 221 CYS A C 1
ATOM 1750 O O . CYS A 1 221 ? 10.145 15.750 7.724 1.00 97.12 221 CYS A O 1
ATOM 1752 N N . ALA A 1 222 ? 11.980 15.542 9.003 1.00 96.56 222 ALA A N 1
ATOM 1753 C CA . ALA A 1 222 ? 12.482 16.891 8.750 1.00 96.56 222 ALA A CA 1
ATOM 1754 C C . ALA A 1 222 ? 12.808 17.130 7.265 1.00 96.56 222 ALA A C 1
ATOM 1756 O O . ALA A 1 222 ? 12.624 18.237 6.766 1.00 96.56 222 ALA A O 1
ATOM 1757 N N . ALA A 1 223 ? 13.263 16.095 6.553 1.00 96.56 223 ALA A N 1
ATOM 1758 C CA . ALA A 1 223 ? 13.578 16.183 5.131 1.00 96.56 223 ALA A CA 1
ATOM 1759 C C . ALA A 1 223 ? 12.346 16.047 4.215 1.00 96.56 223 ALA A C 1
ATOM 1761 O O . ALA A 1 223 ? 12.356 16.577 3.102 1.00 96.56 223 ALA A O 1
ATOM 1762 N N . TRP A 1 224 ? 11.317 15.296 4.622 1.00 97.44 224 TRP A N 1
ATOM 1763 C CA . TRP A 1 224 ? 10.242 14.862 3.714 1.00 97.44 224 TRP A CA 1
ATOM 1764 C C . TRP A 1 224 ? 8.869 15.469 4.004 1.00 97.44 224 TRP A C 1
ATOM 1766 O O . TRP A 1 224 ? 8.056 15.571 3.085 1.00 97.44 224 TRP A O 1
ATOM 1776 N N . VAL A 1 225 ? 8.583 15.871 5.245 1.00 97.31 225 VAL A N 1
ATOM 1777 C CA . VAL A 1 225 ? 7.242 16.321 5.648 1.00 97.31 225 VAL A CA 1
ATOM 1778 C C . VAL A 1 225 ? 7.049 17.799 5.313 1.00 97.31 225 VAL A C 1
ATOM 1780 O O . VAL A 1 225 ? 7.389 18.691 6.090 1.00 97.31 225 VAL A O 1
ATOM 1783 N N . THR A 1 226 ? 6.444 18.060 4.157 1.00 96.75 226 THR A N 1
ATOM 1784 C CA . THR A 1 226 ? 5.892 19.374 3.794 1.00 96.75 226 THR A CA 1
ATOM 1785 C C . THR A 1 226 ? 4.500 19.570 4.424 1.00 96.75 226 THR A C 1
ATOM 1787 O O . THR A 1 226 ? 3.908 18.603 4.914 1.00 96.75 226 THR A O 1
ATOM 1790 N N . PRO A 1 227 ? 3.914 20.785 4.402 1.00 97.12 227 PRO A N 1
ATOM 1791 C CA . PRO A 1 227 ? 2.517 20.978 4.803 1.00 97.12 227 PRO A CA 1
ATOM 1792 C C . PRO A 1 227 ? 1.534 20.106 4.009 1.00 97.12 227 PRO A C 1
ATOM 1794 O O . PRO A 1 227 ? 0.589 19.578 4.588 1.00 97.12 227 PRO A O 1
ATOM 1797 N N . GLY A 1 228 ? 1.789 19.910 2.710 1.00 97.50 228 GLY A N 1
ATOM 1798 C CA . GLY A 1 228 ? 0.982 19.046 1.849 1.00 97.50 228 GLY A CA 1
ATOM 1799 C C . GLY A 1 228 ? 1.072 17.579 2.258 1.00 97.50 228 GLY A C 1
ATOM 1800 O O . GLY A 1 228 ? 0.040 16.947 2.455 1.00 97.50 228 GLY A O 1
ATOM 1801 N N . VAL A 1 229 ? 2.284 17.067 2.510 1.00 98.12 229 VAL A N 1
ATOM 1802 C CA . VAL A 1 229 ? 2.496 15.706 3.040 1.00 98.12 229 VAL A CA 1
ATOM 1803 C C . VAL A 1 229 ? 1.813 15.533 4.395 1.00 98.12 229 VAL A C 1
ATOM 1805 O O . VAL A 1 229 ? 1.118 14.547 4.607 1.00 98.12 229 VAL A O 1
ATOM 1808 N N . ARG A 1 230 ? 1.960 16.503 5.307 1.00 97.38 230 ARG A N 1
ATOM 1809 C CA . ARG A 1 230 ? 1.329 16.456 6.634 1.00 97.38 230 ARG A CA 1
ATOM 1810 C C . ARG A 1 230 ? -0.194 16.362 6.543 1.00 97.38 230 ARG A C 1
ATOM 1812 O O . ARG A 1 230 ? -0.785 15.622 7.318 1.00 97.38 230 ARG A O 1
ATOM 1819 N N . ALA A 1 231 ? -0.809 17.071 5.598 1.00 96.75 231 ALA A N 1
ATOM 1820 C CA . ALA A 1 231 ? -2.254 17.035 5.381 1.00 96.75 231 ALA A CA 1
ATOM 1821 C C . ALA A 1 231 ? -2.770 15.678 4.861 1.00 96.75 231 ALA A C 1
ATOM 1823 O O . ALA A 1 231 ? -3.970 15.434 4.923 1.00 96.75 231 ALA A O 1
ATOM 1824 N N . GLN A 1 232 ? -1.888 14.805 4.358 1.00 96.88 232 GLN A N 1
ATOM 1825 C CA . GLN A 1 232 ? -2.236 13.446 3.921 1.00 96.88 232 GLN A CA 1
ATOM 1826 C C . GLN A 1 232 ? -2.145 12.403 5.048 1.00 96.88 232 GLN A C 1
ATOM 1828 O O . GLN A 1 232 ? -2.560 11.265 4.848 1.00 96.88 232 GLN A O 1
ATOM 1833 N N . LEU A 1 233 ? -1.574 12.757 6.204 1.00 96.44 233 LEU A N 1
ATOM 1834 C CA . LEU A 1 233 ? -1.409 11.842 7.334 1.00 96.44 233 LEU A CA 1
ATOM 1835 C C . LEU A 1 233 ? -2.660 11.834 8.211 1.00 96.44 233 LEU A C 1
ATOM 1837 O O . LEU A 1 233 ? -3.280 12.880 8.421 1.00 96.44 233 LEU A O 1
ATOM 1841 N N . ASP A 1 234 ? -2.993 10.670 8.765 1.00 93.81 234 ASP A N 1
ATOM 1842 C CA . ASP A 1 234 ? -4.084 10.551 9.729 1.00 93.81 234 ASP A CA 1
ATOM 1843 C C . ASP A 1 234 ? -3.736 11.191 11.088 1.00 93.81 234 ASP A C 1
ATOM 1845 O O . ASP A 1 234 ? -2.611 11.636 11.335 1.00 93.81 234 ASP A O 1
ATOM 1849 N N . ALA A 1 235 ? -4.722 11.271 11.984 1.00 91.19 235 ALA A N 1
ATOM 1850 C CA . ALA A 1 235 ? -4.549 11.904 13.290 1.00 91.19 235 ALA A CA 1
ATOM 1851 C C . ALA A 1 235 ? -3.479 11.213 14.159 1.00 91.19 235 ALA A C 1
ATOM 1853 O O . ALA A 1 235 ? -2.721 11.896 14.852 1.00 91.19 235 ALA A O 1
ATOM 1854 N N . ALA A 1 236 ? -3.373 9.883 14.087 1.00 91.81 236 ALA A N 1
ATOM 1855 C CA . ALA A 1 236 ? -2.413 9.112 14.872 1.00 91.81 236 ALA A CA 1
ATOM 1856 C C . ALA A 1 236 ? -0.977 9.367 14.393 1.00 91.81 236 ALA A C 1
ATOM 1858 O O . ALA A 1 236 ? -0.079 9.639 15.194 1.00 91.81 236 ALA A O 1
ATOM 1859 N N . ASP A 1 237 ? -0.763 9.353 13.081 1.00 95.31 237 ASP A N 1
ATOM 1860 C CA . ASP A 1 237 ? 0.523 9.656 12.466 1.00 95.31 237 ASP A CA 1
ATOM 1861 C C . ASP A 1 237 ? 0.925 11.116 12.705 1.00 95.31 237 ASP A C 1
ATOM 1863 O O . ASP A 1 237 ? 2.079 11.397 13.045 1.00 95.31 237 ASP A O 1
ATOM 1867 N N . GLN A 1 238 ? -0.023 12.056 12.632 1.00 95.38 238 GLN A N 1
ATOM 1868 C CA . GLN A 1 238 ? 0.230 13.451 13.002 1.00 95.38 238 GLN A CA 1
ATOM 1869 C C . GLN A 1 238 ? 0.631 13.598 14.478 1.00 95.38 238 GLN A C 1
ATOM 1871 O O . GLN A 1 238 ? 1.571 14.344 14.775 1.00 95.38 238 GLN A O 1
ATOM 1876 N N . ALA A 1 239 ? -0.024 12.873 15.392 1.00 94.19 239 ALA A N 1
ATOM 1877 C CA . ALA A 1 239 ? 0.312 12.873 16.815 1.00 94.19 239 ALA A CA 1
ATOM 1878 C C . ALA A 1 239 ? 1.719 12.311 17.074 1.00 94.19 239 ALA A C 1
ATOM 1880 O O . ALA A 1 239 ? 2.487 12.907 17.839 1.00 94.19 239 ALA A O 1
ATOM 1881 N N . ARG A 1 240 ? 2.103 11.223 16.390 1.00 95.94 240 ARG A N 1
ATOM 1882 C CA . ARG A 1 240 ? 3.467 10.664 16.448 1.00 95.94 240 ARG A CA 1
ATOM 1883 C C . ARG A 1 240 ? 4.501 11.673 15.956 1.00 95.94 240 ARG A C 1
ATOM 1885 O O . ARG A 1 240 ? 5.476 11.935 16.656 1.00 95.94 240 ARG A O 1
ATOM 1892 N N . LEU A 1 241 ? 4.260 12.313 14.809 1.00 95.69 241 LEU A N 1
ATOM 1893 C CA . LEU A 1 241 ? 5.165 13.337 14.274 1.00 95.69 241 LEU A CA 1
ATOM 1894 C C . LEU A 1 241 ? 5.317 14.547 15.201 1.00 95.69 241 LEU A C 1
ATOM 1896 O O . LEU A 1 241 ? 6.416 15.082 15.338 1.00 95.69 241 LEU A O 1
ATOM 1900 N N . ALA A 1 242 ? 4.231 14.992 15.833 1.00 95.12 242 ALA A N 1
ATOM 1901 C CA . ALA A 1 242 ? 4.272 16.097 16.790 1.00 95.12 242 ALA A CA 1
ATOM 1902 C C . ALA A 1 242 ? 5.041 15.741 18.076 1.00 95.12 242 ALA A C 1
ATOM 1904 O O . ALA A 1 242 ? 5.524 16.634 18.768 1.00 95.12 242 ALA A O 1
ATOM 1905 N N . SER A 1 243 ? 5.180 14.448 18.373 1.00 96.69 243 SER A N 1
ATOM 1906 C CA . SER A 1 243 ? 5.779 13.937 19.607 1.00 96.69 243 SER A CA 1
ATOM 1907 C C . SER A 1 243 ? 7.236 13.497 19.443 1.00 96.69 243 SER A C 1
ATOM 1909 O O . SER A 1 243 ? 7.811 12.979 20.388 1.00 96.69 243 SER A O 1
ATOM 1911 N N . LEU A 1 244 ? 7.881 13.734 18.293 1.00 96.12 244 LEU A N 1
ATOM 1912 C CA . LEU A 1 244 ? 9.255 13.273 18.019 1.00 96.12 244 LEU A CA 1
ATOM 1913 C C . LEU A 1 244 ? 10.331 13.784 18.996 1.00 96.12 244 LEU A C 1
ATOM 1915 O O . LEU A 1 244 ? 11.445 13.276 18.988 1.00 96.12 244 LEU A O 1
ATOM 1919 N N . GLN A 1 245 ? 10.025 14.793 19.813 1.00 93.81 245 GLN A N 1
ATOM 1920 C CA . GLN A 1 245 ? 10.918 15.314 20.857 1.00 93.81 245 GLN A CA 1
ATOM 1921 C C . GLN A 1 245 ? 10.517 14.865 22.276 1.00 93.81 245 GLN A C 1
ATOM 1923 O O . GLN A 1 245 ? 11.216 15.170 23.238 1.00 93.81 245 GLN A O 1
ATOM 1928 N N . ASP A 1 246 ? 9.405 14.141 22.418 1.00 95.81 246 ASP A N 1
ATOM 1929 C CA . ASP A 1 246 ? 8.851 13.671 23.687 1.00 95.81 246 ASP A CA 1
ATOM 1930 C C . ASP A 1 246 ? 8.766 12.139 23.686 1.00 95.81 246 ASP A C 1
ATOM 1932 O O . ASP A 1 246 ? 7.777 11.532 23.272 1.00 95.81 246 ASP A O 1
ATOM 1936 N N . HIS A 1 247 ? 9.836 11.508 24.173 1.00 93.12 247 HIS A N 1
ATOM 1937 C CA . HIS A 1 247 ? 9.969 10.051 24.218 1.00 93.12 247 HIS A CA 1
ATOM 1938 C C . HIS A 1 247 ? 8.868 9.383 25.046 1.00 93.12 247 HIS A C 1
ATOM 1940 O O . HIS A 1 247 ? 8.377 8.325 24.664 1.00 93.12 247 HIS A O 1
ATOM 1946 N N . ARG A 1 248 ? 8.442 10.009 26.151 1.00 94.12 248 ARG A N 1
ATOM 1947 C CA . ARG A 1 248 ? 7.384 9.456 27.008 1.00 94.12 248 ARG A CA 1
ATOM 1948 C C . ARG A 1 248 ? 6.049 9.464 26.285 1.00 94.12 248 ARG A C 1
ATOM 1950 O O . ARG A 1 248 ? 5.301 8.490 26.354 1.00 94.12 248 ARG A O 1
ATOM 1957 N N . ARG A 1 249 ? 5.757 10.551 25.570 1.00 95.62 249 ARG A N 1
ATOM 1958 C CA . ARG A 1 249 ? 4.553 10.630 24.749 1.00 95.62 249 ARG A CA 1
ATOM 1959 C C . ARG A 1 249 ? 4.593 9.634 23.595 1.00 95.62 249 ARG A C 1
ATOM 1961 O O . ARG A 1 249 ? 3.587 8.975 23.365 1.00 95.62 249 ARG A O 1
ATOM 1968 N N . LEU A 1 250 ? 5.729 9.468 22.914 1.00 96.62 250 LEU A N 1
ATOM 1969 C CA . LEU A 1 250 ? 5.877 8.440 21.875 1.00 96.62 250 LEU A CA 1
ATOM 1970 C C . LEU A 1 250 ? 5.647 7.031 22.416 1.00 96.62 250 LEU A C 1
ATOM 1972 O O . LEU A 1 250 ? 4.897 6.272 21.812 1.00 96.62 250 LEU A O 1
ATOM 1976 N N . GLU A 1 251 ? 6.229 6.703 23.568 1.00 95.88 251 GLU A N 1
ATOM 1977 C CA . GLU A 1 251 ? 6.027 5.405 24.212 1.00 95.88 251 GLU A CA 1
ATOM 1978 C C . GLU A 1 251 ? 4.557 5.174 24.552 1.00 95.88 251 GLU A C 1
ATOM 1980 O O . GLU A 1 251 ? 4.012 4.109 24.266 1.00 95.88 251 GLU A O 1
ATOM 1985 N N . ARG A 1 252 ? 3.879 6.192 25.088 1.00 96.19 252 ARG A N 1
ATOM 1986 C CA . ARG A 1 252 ? 2.442 6.122 25.355 1.00 96.19 252 ARG A CA 1
ATOM 1987 C C . ARG A 1 252 ? 1.633 5.896 24.075 1.00 96.19 252 ARG A C 1
ATOM 1989 O O . ARG A 1 252 ? 0.818 4.981 24.043 1.00 96.19 252 ARG A O 1
ATOM 1996 N N . LEU A 1 253 ? 1.890 6.662 23.014 1.00 96.44 253 LEU A N 1
ATOM 1997 C CA . LEU A 1 253 ? 1.217 6.507 21.717 1.00 96.44 253 LEU A CA 1
ATOM 1998 C C . LEU A 1 253 ? 1.466 5.119 21.097 1.00 96.44 253 LEU A C 1
ATOM 2000 O O . LEU A 1 253 ? 0.546 4.511 20.544 1.00 96.44 253 LEU A O 1
ATOM 2004 N N . ALA A 1 254 ? 2.686 4.592 21.212 1.00 95.62 254 ALA A N 1
ATOM 2005 C CA . ALA A 1 254 ? 3.036 3.248 20.762 1.00 95.62 254 ALA A CA 1
ATOM 2006 C C . ALA A 1 254 ? 2.279 2.177 21.563 1.00 95.62 254 ALA A C 1
ATOM 2008 O O . ALA A 1 254 ? 1.640 1.308 20.974 1.00 95.62 254 ALA A O 1
ATOM 2009 N N . ARG A 1 255 ? 2.234 2.294 22.897 1.00 96.19 255 ARG A N 1
ATOM 2010 C CA . ARG A 1 255 ? 1.460 1.385 23.760 1.00 96.19 255 ARG A CA 1
ATOM 2011 C C . ARG A 1 255 ? -0.035 1.411 23.432 1.00 96.19 255 ARG A C 1
ATOM 2013 O O . ARG A 1 255 ? -0.632 0.347 23.335 1.00 96.19 255 ARG A O 1
ATOM 2020 N N . ILE A 1 256 ? -0.629 2.582 23.184 1.00 95.44 256 ILE A N 1
ATOM 2021 C CA . ILE A 1 256 ? -2.034 2.699 22.734 1.00 95.44 256 ILE A CA 1
ATOM 2022 C C . ILE A 1 256 ? -2.235 1.992 21.381 1.00 95.44 256 ILE A C 1
ATOM 2024 O O . ILE A 1 256 ? -3.250 1.327 21.158 1.00 95.44 256 ILE A O 1
ATOM 2028 N N . SER A 1 257 ? -1.265 2.119 20.470 1.00 92.56 257 SER A N 1
ATOM 2029 C CA . SER A 1 257 ? -1.316 1.528 19.123 1.00 92.56 257 SER A CA 1
ATOM 2030 C C . SER A 1 257 ? -1.262 -0.000 19.128 1.00 92.56 257 SER A C 1
ATOM 2032 O O . SER A 1 257 ? -1.883 -0.615 18.264 1.00 92.56 257 SER A O 1
ATOM 2034 N N . GLU A 1 258 ? -0.580 -0.592 20.110 1.00 92.88 258 GLU A N 1
ATOM 2035 C CA . GLU A 1 258 ? -0.424 -2.047 20.252 1.00 92.88 258 GLU A CA 1
ATOM 2036 C C . GLU A 1 258 ? -1.395 -2.670 21.272 1.00 92.88 258 GLU A C 1
ATOM 2038 O O . GLU A 1 258 ? -1.657 -3.870 21.227 1.00 92.88 258 GLU A O 1
ATOM 2043 N N . ALA A 1 259 ? -2.002 -1.871 22.159 1.00 95.12 259 ALA A N 1
ATOM 2044 C CA . ALA A 1 259 ? -2.874 -2.358 23.231 1.00 95.12 259 ALA A CA 1
ATOM 2045 C C . ALA A 1 259 ? -4.042 -3.227 22.719 1.00 95.12 259 ALA A C 1
ATOM 2047 O O . ALA A 1 259 ? -4.754 -2.824 21.794 1.00 95.12 259 ALA A O 1
ATOM 2048 N N . PRO A 1 260 ? -4.305 -4.402 23.307 1.00 95.94 260 PRO A N 1
ATOM 2049 C CA . PRO A 1 260 ? -5.485 -5.185 22.964 1.00 95.94 260 PRO A CA 1
ATOM 2050 C C . PRO A 1 260 ? -6.793 -4.414 23.209 1.00 95.94 260 PRO A C 1
ATOM 2052 O O . PRO A 1 260 ? -7.016 -3.854 24.283 1.00 95.94 260 PRO A O 1
ATOM 2055 N N . LEU A 1 261 ? -7.678 -4.401 22.204 1.00 97.06 261 LEU A N 1
ATOM 2056 C CA . LEU A 1 261 ? -9.047 -3.892 22.328 1.00 97.06 261 LEU A CA 1
ATOM 2057 C C . LEU A 1 261 ? -9.997 -5.063 22.592 1.00 97.06 261 LEU A C 1
ATOM 2059 O O . LEU A 1 261 ? -10.488 -5.718 21.659 1.00 97.06 261 LEU A O 1
ATOM 2063 N N . HIS A 1 262 ? -10.247 -5.310 23.876 1.00 96.50 262 HIS A N 1
ATOM 2064 C CA . HIS A 1 262 ? -11.208 -6.303 24.342 1.00 96.50 262 HIS A CA 1
ATOM 2065 C C . HIS A 1 262 ? -12.613 -5.797 24.062 1.00 96.50 262 HIS A C 1
ATOM 2067 O O . HIS A 1 262 ? -12.926 -4.643 24.353 1.00 96.50 262 HIS A O 1
ATOM 2073 N N . ARG A 1 263 ? -13.454 -6.643 23.471 1.00 96.31 263 ARG A N 1
ATOM 2074 C CA . ARG A 1 263 ? -14.823 -6.277 23.106 1.00 96.31 263 ARG A CA 1
ATOM 2075 C C . ARG A 1 263 ? -15.702 -7.511 22.999 1.00 96.31 263 ARG A C 1
ATOM 2077 O O . ARG A 1 263 ? -15.307 -8.485 22.368 1.00 96.31 263 ARG A O 1
ATOM 2084 N N . ALA A 1 264 ? -16.891 -7.444 23.576 1.00 96.19 264 ALA A N 1
ATOM 20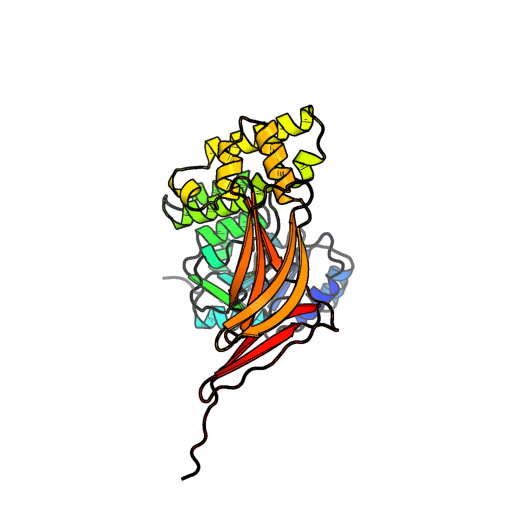85 C CA . ALA A 1 264 ? -17.858 -8.525 23.509 1.00 96.19 264 ALA A CA 1
ATOM 2086 C C . ALA A 1 264 ? -19.270 -7.957 23.419 1.00 96.19 264 ALA A C 1
ATOM 2088 O O . ALA A 1 264 ? -19.684 -7.130 24.229 1.00 96.19 264 ALA A O 1
ATOM 2089 N N . LEU A 1 265 ? -20.015 -8.414 22.423 1.00 97.38 265 LEU A N 1
ATOM 2090 C CA . LEU A 1 265 ? -21.444 -8.211 22.306 1.00 97.38 265 LEU A CA 1
ATOM 2091 C C . LEU A 1 265 ? -22.116 -8.924 23.476 1.00 97.38 265 LEU A C 1
ATOM 2093 O O . LEU A 1 265 ? -21.830 -10.091 23.736 1.00 97.38 265 LEU A O 1
ATOM 2097 N N . THR A 1 266 ? -23.007 -8.230 24.170 1.00 96.06 266 THR A N 1
ATOM 2098 C CA . THR A 1 266 ? -23.758 -8.799 25.293 1.00 96.06 266 THR A CA 1
ATOM 2099 C C . THR A 1 266 ? -25.234 -8.951 24.966 1.00 96.06 266 THR A C 1
ATOM 2101 O O . THR A 1 266 ? -25.874 -9.860 25.490 1.00 96.06 266 THR A O 1
ATOM 2104 N N . ASN A 1 267 ? -25.781 -8.111 24.082 1.00 95.12 267 ASN A N 1
ATOM 2105 C CA . ASN A 1 267 ? -27.178 -8.204 23.674 1.00 95.12 267 ASN A CA 1
ATOM 2106 C C . ASN A 1 267 ? -27.455 -7.469 22.359 1.00 95.12 267 ASN A C 1
ATOM 2108 O O . ASN A 1 267 ? -26.832 -6.451 22.048 1.00 95.12 267 ASN A O 1
ATOM 2112 N N . VAL A 1 268 ? -28.463 -7.944 21.630 1.00 95.19 268 VAL A N 1
ATOM 2113 C CA . VAL A 1 268 ? -29.051 -7.253 20.482 1.00 95.19 268 VAL A CA 1
ATOM 2114 C C . VAL A 1 268 ? -30.566 -7.338 20.600 1.00 95.19 268 VAL A C 1
ATOM 2116 O O . VAL A 1 268 ? -31.139 -8.425 20.621 1.00 95.19 268 VAL A O 1
ATOM 2119 N N . ALA A 1 269 ? -31.232 -6.189 20.652 1.00 94.19 269 ALA A N 1
ATOM 2120 C CA . ALA A 1 269 ? -32.679 -6.125 20.809 1.00 94.19 269 ALA A CA 1
ATOM 2121 C C . ALA A 1 269 ? -33.284 -4.998 19.975 1.00 94.19 269 ALA A C 1
ATOM 2123 O O . ALA A 1 269 ? -32.658 -3.965 19.753 1.00 94.19 269 ALA A O 1
ATOM 2124 N N . TRP A 1 270 ? -34.529 -5.176 19.538 1.00 91.31 270 TRP A N 1
ATOM 2125 C CA . TRP A 1 270 ? -35.308 -4.085 18.960 1.00 91.31 270 TRP A CA 1
ATOM 2126 C C . TRP A 1 270 ? -36.107 -3.374 20.045 1.00 91.31 270 TRP A C 1
ATOM 2128 O O . TRP A 1 270 ? -36.833 -4.010 20.807 1.00 91.31 270 TRP A O 1
ATOM 2138 N N . GLU A 1 271 ? -36.018 -2.049 20.060 1.00 91.25 271 GLU A N 1
ATOM 2139 C CA . GLU A 1 271 ? -36.846 -1.167 20.876 1.00 91.25 271 GLU A CA 1
ATOM 2140 C C . GLU A 1 271 ? -37.638 -0.251 19.951 1.00 91.25 271 GLU A C 1
ATOM 2142 O O . GLU A 1 271 ? -37.145 0.769 19.466 1.00 91.25 271 GLU A O 1
ATOM 2147 N N . GLY A 1 272 ? -38.870 -0.666 19.648 1.00 86.88 272 GLY A N 1
ATOM 2148 C CA . GLY A 1 272 ? -39.697 0.005 18.653 1.00 86.88 272 GLY A CA 1
ATOM 2149 C C . GLY A 1 272 ? -39.015 -0.002 17.289 1.00 86.88 272 GLY A C 1
ATOM 2150 O O . GLY A 1 272 ? -38.872 -1.057 16.664 1.00 86.88 272 GLY A O 1
ATOM 2151 N N . ASP A 1 273 ? -38.609 1.179 16.818 1.00 85.88 273 ASP A N 1
ATOM 2152 C CA . ASP A 1 273 ? -37.947 1.340 15.533 1.00 85.88 273 ASP A CA 1
ATOM 2153 C C . ASP A 1 273 ? -36.412 1.272 15.561 1.00 85.88 273 ASP A C 1
ATOM 2155 O O . ASP A 1 273 ? -35.795 1.204 14.494 1.00 85.88 273 ASP A O 1
ATOM 2159 N N . ARG A 1 274 ? -35.805 1.216 16.751 1.00 88.56 274 ARG A N 1
ATOM 2160 C CA . ARG A 1 274 ? -34.352 1.276 16.948 1.00 88.56 274 ARG A CA 1
ATOM 2161 C C . ARG A 1 274 ? -33.767 -0.089 17.280 1.00 88.56 274 ARG A C 1
ATOM 2163 O O . ARG A 1 274 ? -34.333 -0.847 18.065 1.00 88.56 274 ARG A O 1
ATOM 2170 N N . LEU A 1 275 ? -32.603 -0.379 16.704 1.00 90.12 275 LEU A N 1
ATOM 2171 C CA . LEU A 1 275 ? -31.788 -1.521 17.100 1.00 90.12 275 LEU A CA 1
ATOM 2172 C C . LEU A 1 275 ? -30.887 -1.099 18.262 1.00 90.12 275 LEU A C 1
ATOM 2174 O O . LEU A 1 275 ? -30.038 -0.221 18.104 1.00 90.12 275 LEU A O 1
ATOM 2178 N N . ARG A 1 276 ? -31.066 -1.729 19.419 1.00 94.12 276 ARG A N 1
ATOM 2179 C CA . ARG A 1 276 ? -30.209 -1.570 20.589 1.00 94.12 276 ARG A CA 1
ATOM 2180 C C . ARG A 1 276 ? -29.140 -2.656 20.579 1.00 94.12 276 ARG A C 1
ATOM 2182 O O . ARG A 1 276 ? -29.456 -3.843 20.525 1.00 94.12 276 ARG A O 1
ATOM 2189 N N . ILE A 1 277 ? -27.883 -2.230 20.624 1.00 94.94 277 ILE A N 1
ATOM 2190 C CA . ILE A 1 277 ? -26.703 -3.094 20.699 1.00 94.94 277 ILE A CA 1
ATOM 2191 C C . ILE A 1 277 ? -26.045 -2.820 22.048 1.00 94.94 277 ILE A C 1
ATOM 2193 O O . ILE A 1 277 ? -25.600 -1.701 22.297 1.00 94.94 277 ILE A O 1
ATOM 2197 N N . GLU A 1 278 ? -26.002 -3.826 22.913 1.00 96.06 278 GLU A N 1
ATOM 2198 C CA . GLU A 1 278 ? -25.260 -3.769 24.173 1.00 96.06 278 GLU A CA 1
ATOM 2199 C C . GLU A 1 278 ? -23.958 -4.540 24.017 1.00 96.06 278 GLU A C 1
ATOM 2201 O O . GLU A 1 278 ? -23.925 -5.626 23.433 1.00 96.06 278 GLU A O 1
ATOM 2206 N N . PHE A 1 279 ? -22.878 -3.976 24.536 1.00 97.12 279 PHE A N 1
ATOM 2207 C CA . PHE A 1 279 ? -21.558 -4.572 24.455 1.00 97.12 279 PHE A CA 1
ATOM 2208 C C . PHE A 1 279 ? -20.698 -4.097 25.623 1.00 97.12 279 PHE A C 1
ATOM 2210 O O . PHE A 1 279 ? -20.947 -3.046 26.216 1.00 97.12 279 PHE A O 1
ATOM 2217 N N . THR A 1 280 ? -19.668 -4.870 25.940 1.00 97.00 280 THR A N 1
ATOM 2218 C CA . THR A 1 280 ? -18.542 -4.425 26.757 1.00 97.00 280 THR A CA 1
ATOM 2219 C C . THR A 1 280 ? -17.361 -4.143 25.846 1.00 97.00 280 THR A C 1
ATOM 2221 O O . THR A 1 280 ? -17.163 -4.827 24.838 1.00 97.00 280 THR A O 1
ATOM 2224 N N . ALA A 1 281 ? -16.567 -3.134 26.188 1.00 97.25 281 ALA A N 1
ATOM 2225 C CA . ALA A 1 281 ? -15.284 -2.910 25.549 1.00 97.25 281 ALA A CA 1
ATOM 2226 C C . ALA A 1 281 ? -14.316 -2.183 26.478 1.00 97.25 281 ALA A C 1
ATOM 2228 O O . ALA A 1 281 ? -14.732 -1.375 27.307 1.00 97.25 281 ALA A O 1
ATOM 2229 N N . ALA A 1 282 ? -13.032 -2.480 26.320 1.00 97.31 282 ALA A N 1
ATOM 2230 C CA . ALA A 1 282 ? -11.953 -1.823 27.037 1.00 97.31 282 ALA A CA 1
ATOM 2231 C C . ALA A 1 282 ? -10.666 -1.882 26.212 1.00 97.31 282 ALA A C 1
ATOM 2233 O O . ALA A 1 282 ? -10.335 -2.921 25.633 1.00 97.31 282 ALA A O 1
ATOM 2234 N N . LEU A 1 283 ? -9.927 -0.775 26.196 1.00 97.69 283 LEU A N 1
ATOM 2235 C CA . LEU A 1 283 ? -8.560 -0.752 25.697 1.00 97.69 283 LEU A CA 1
ATOM 2236 C C . LEU A 1 283 ? -7.616 -1.089 26.855 1.00 97.69 283 LEU A C 1
ATOM 2238 O O . LEU A 1 283 ? -7.589 -0.393 27.872 1.00 97.69 283 LEU A O 1
ATOM 2242 N N . GLU A 1 284 ? -6.878 -2.187 26.733 1.00 97.19 284 GLU A N 1
ATOM 2243 C CA . GLU A 1 284 ? -6.053 -2.697 27.827 1.00 97.19 284 GLU A CA 1
ATOM 2244 C C . GLU A 1 284 ? -4.970 -1.692 28.243 1.00 97.19 284 GLU A C 1
ATOM 2246 O O . GLU A 1 284 ? -4.187 -1.225 27.421 1.00 97.19 284 GLU A O 1
ATOM 2251 N N . GLY A 1 285 ? -4.934 -1.354 29.536 1.00 96.50 285 GLY A N 1
ATOM 2252 C CA . GLY A 1 285 ? -4.005 -0.363 30.088 1.00 96.50 285 GLY A CA 1
ATOM 2253 C C . GLY A 1 285 ? -4.432 1.101 29.921 1.00 96.50 285 GLY A C 1
ATOM 2254 O O . GLY A 1 285 ? -3.725 1.973 30.419 1.00 96.50 285 GLY A O 1
ATOM 2255 N N . PHE A 1 286 ? -5.580 1.371 29.286 1.00 97.19 286 PHE A N 1
ATOM 2256 C CA . PHE A 1 286 ? -6.084 2.723 29.007 1.00 97.19 286 PHE A CA 1
ATOM 2257 C C . PHE A 1 286 ? -7.576 2.851 29.375 1.00 97.19 286 PHE A C 1
ATOM 2259 O O . PHE A 1 286 ? -8.430 2.935 28.487 1.00 97.19 286 PHE A O 1
ATOM 2266 N N . PRO A 1 287 ? -7.928 2.835 30.678 1.00 95.44 287 PRO A N 1
ATOM 2267 C CA . PRO A 1 287 ? -9.317 2.959 31.138 1.00 95.44 287 PRO A CA 1
ATOM 2268 C C . PRO A 1 287 ? -9.976 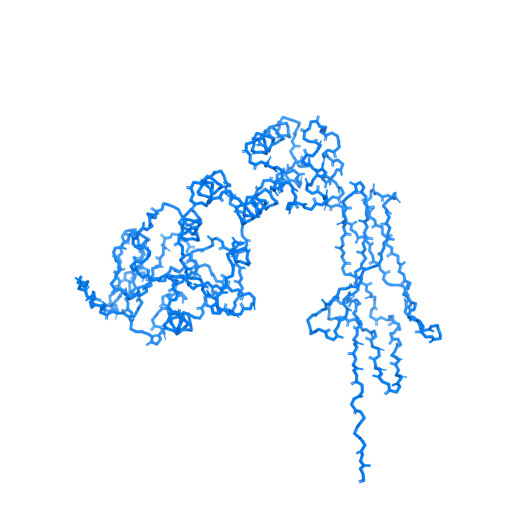4.300 30.778 1.00 95.44 287 PRO A C 1
ATOM 2270 O O . PRO A 1 287 ? -11.199 4.399 30.785 1.00 95.44 287 PRO A O 1
ATOM 2273 N N . GLU A 1 288 ? -9.180 5.324 30.479 1.00 96.00 288 GLU A N 1
ATOM 2274 C CA . GLU A 1 288 ? -9.621 6.641 30.025 1.00 96.00 288 GLU A CA 1
ATOM 2275 C C . GLU A 1 288 ? -10.037 6.689 28.547 1.00 96.00 288 GLU A C 1
ATOM 2277 O O . GLU A 1 288 ? -10.492 7.734 28.091 1.00 96.00 288 GLU A O 1
ATOM 2282 N N . ALA A 1 289 ? -9.855 5.602 27.789 1.00 96.81 289 ALA A N 1
ATOM 2283 C CA . ALA A 1 289 ? -10.198 5.571 26.372 1.00 96.81 289 ALA A CA 1
ATOM 2284 C C . ALA A 1 289 ? -11.710 5.743 26.152 1.00 96.81 289 ALA A C 1
ATOM 2286 O O . ALA A 1 289 ? -12.534 5.069 26.775 1.00 96.81 289 ALA A O 1
ATOM 2287 N N . GLU A 1 290 ? -12.076 6.607 25.208 1.00 97.31 290 GLU A N 1
ATOM 2288 C CA . GLU A 1 290 ? -13.466 6.825 24.827 1.00 97.31 290 GLU A CA 1
ATOM 2289 C C . GLU A 1 290 ? -13.934 5.701 23.901 1.00 97.31 290 GLU A C 1
ATOM 2291 O O . GLU A 1 290 ? -13.393 5.488 22.813 1.00 97.31 290 GLU A O 1
ATOM 2296 N N . ILE A 1 291 ? -14.944 4.954 24.346 1.00 97.62 291 ILE A N 1
ATOM 2297 C CA . ILE A 1 291 ? -15.485 3.807 23.619 1.00 97.62 291 ILE A CA 1
ATOM 2298 C C . ILE A 1 291 ? -16.658 4.237 22.736 1.00 97.62 291 ILE A C 1
ATOM 2300 O O . ILE A 1 291 ? -17.593 4.890 23.197 1.00 97.62 291 ILE A O 1
ATOM 2304 N N . GLY A 1 292 ? -16.643 3.798 21.478 1.00 95.81 292 GLY A N 1
ATOM 2305 C CA . GLY A 1 292 ? -17.695 4.066 20.501 1.00 95.81 292 GLY A CA 1
ATOM 2306 C C . GLY A 1 292 ? -18.084 2.845 19.669 1.00 95.81 292 GLY A C 1
ATOM 2307 O O . GLY A 1 292 ? -17.430 1.800 19.696 1.00 95.81 292 GLY A O 1
ATOM 2308 N N . LEU A 1 293 ? -19.168 2.998 18.907 1.00 95.62 293 LEU A N 1
ATOM 2309 C CA . LEU A 1 293 ? -19.605 2.058 17.876 1.00 95.62 293 LEU A CA 1
ATOM 2310 C C . LEU A 1 293 ? -19.535 2.733 16.509 1.00 95.62 293 LEU A C 1
ATOM 2312 O O . LEU A 1 293 ? -19.993 3.861 16.338 1.00 95.62 293 LEU A O 1
ATOM 2316 N N . LEU A 1 294 ? -19.016 2.005 15.526 1.00 95.12 294 LEU A N 1
ATOM 2317 C CA . LEU A 1 294 ? -18.885 2.456 14.148 1.00 95.12 294 LEU A CA 1
ATOM 2318 C C . LEU A 1 294 ? -19.494 1.421 13.202 1.00 95.12 294 LEU A C 1
ATOM 2320 O O . LEU A 1 294 ? -19.166 0.237 13.265 1.00 95.12 294 LEU A O 1
ATOM 2324 N N . LEU A 1 295 ? -20.357 1.879 12.298 1.00 92.56 295 LEU A N 1
ATOM 2325 C CA . LEU A 1 295 ? -20.867 1.078 11.189 1.00 92.56 295 LEU A CA 1
ATOM 2326 C C . LEU A 1 295 ? -20.035 1.374 9.942 1.00 92.56 295 LEU A C 1
ATOM 2328 O O . LEU A 1 295 ? -19.835 2.539 9.598 1.00 92.56 295 LEU A O 1
ATOM 2332 N N . LYS A 1 296 ? -19.564 0.327 9.265 1.00 91.81 296 LYS A N 1
ATOM 2333 C CA . LYS A 1 296 ? -18.886 0.443 7.968 1.00 91.81 296 LYS A CA 1
ATOM 2334 C C . LYS A 1 296 ? -19.626 -0.367 6.925 1.00 91.81 296 LYS A C 1
ATOM 2336 O O . LYS A 1 296 ? -20.095 -1.457 7.235 1.00 91.81 296 LYS A O 1
ATOM 2341 N N . ASP A 1 297 ? -19.713 0.141 5.703 1.00 88.25 297 ASP A N 1
ATOM 2342 C CA . ASP A 1 297 ? -20.225 -0.659 4.593 1.00 88.25 297 ASP A CA 1
ATOM 2343 C C . ASP A 1 297 ? -19.313 -1.876 4.376 1.00 88.25 297 ASP A C 1
ATOM 2345 O O . ASP A 1 297 ? -18.086 -1.755 4.310 1.00 88.25 297 ASP A O 1
ATOM 2349 N N . GLY A 1 298 ? -19.932 -3.053 4.349 1.00 79.62 298 GLY A N 1
ATOM 2350 C CA . GLY A 1 298 ? -19.286 -4.326 4.064 1.00 79.62 298 GLY A CA 1
ATOM 2351 C C . GLY A 1 298 ? -19.291 -4.644 2.568 1.00 79.62 298 GLY A C 1
ATOM 2352 O O . GLY A 1 298 ? -19.822 -3.897 1.747 1.00 79.62 298 GLY A O 1
ATOM 2353 N N . ASP A 1 299 ? -18.707 -5.789 2.222 1.00 69.50 299 ASP A N 1
ATOM 2354 C CA . ASP A 1 299 ? -18.851 -6.419 0.908 1.00 69.50 299 ASP A CA 1
ATOM 2355 C C . ASP A 1 299 ? -19.675 -7.707 1.086 1.00 69.50 299 ASP A C 1
ATOM 2357 O O . ASP A 1 299 ? -19.211 -8.625 1.779 1.00 69.50 299 ASP A O 1
ATOM 2361 N N . PRO A 1 300 ? -20.896 -7.804 0.528 1.00 77.44 300 PRO A N 1
ATOM 2362 C CA . PRO A 1 300 ? -21.561 -6.852 -0.379 1.00 77.44 300 PRO A CA 1
ATOM 2363 C C . PRO A 1 300 ? -22.083 -5.562 0.293 1.00 77.44 300 PRO A C 1
ATOM 2365 O O . PRO A 1 300 ? -22.326 -5.527 1.497 1.00 77.44 300 PRO A O 1
ATOM 2368 N N . GLN A 1 301 ? -22.289 -4.501 -0.506 1.00 75.75 301 GLN A N 1
ATOM 2369 C CA . GLN A 1 301 ? -22.665 -3.137 -0.061 1.00 75.75 301 GLN A CA 1
ATOM 2370 C C . GLN A 1 301 ? -24.009 -3.042 0.702 1.00 75.75 301 GLN A C 1
ATOM 2372 O O . GLN A 1 301 ? -24.329 -2.011 1.298 1.00 75.75 301 GLN A O 1
ATOM 2377 N N . ASP A 1 302 ? -24.823 -4.100 0.700 1.00 85.31 302 ASP A N 1
ATOM 2378 C CA . ASP A 1 302 ? -26.041 -4.219 1.510 1.00 85.31 302 ASP A CA 1
ATOM 2379 C C . ASP A 1 302 ? -25.757 -4.609 2.974 1.00 85.31 302 ASP A C 1
ATOM 2381 O O . ASP A 1 302 ? -26.682 -4.695 3.785 1.00 85.31 302 ASP A O 1
ATOM 2385 N N . VAL A 1 303 ? -24.492 -4.798 3.347 1.00 89.62 303 VAL A N 1
ATOM 2386 C CA . VAL A 1 303 ? -24.060 -5.136 4.705 1.00 89.62 303 VAL A CA 1
ATOM 2387 C C . VAL A 1 303 ? -23.455 -3.917 5.401 1.00 89.62 303 VAL A C 1
ATOM 2389 O O . VAL A 1 303 ? -22.698 -3.155 4.811 1.00 89.62 303 VAL A O 1
ATOM 2392 N N . TRP A 1 304 ? -23.763 -3.743 6.684 1.00 91.94 304 TRP A N 1
ATOM 2393 C CA . TRP A 1 304 ? -22.982 -2.929 7.609 1.00 91.94 304 TRP A CA 1
ATOM 2394 C C . TRP A 1 304 ? -22.225 -3.829 8.580 1.00 91.94 304 TRP A C 1
ATOM 2396 O O . TRP A 1 304 ? -22.832 -4.548 9.370 1.00 91.94 304 TRP A O 1
ATOM 2406 N N . ASP A 1 305 ? -20.902 -3.767 8.564 1.00 93.81 305 ASP A N 1
ATOM 2407 C CA . ASP A 1 305 ? -20.072 -4.383 9.589 1.00 93.81 305 ASP A CA 1
ATOM 2408 C C . ASP A 1 305 ? -20.022 -3.487 10.832 1.00 93.81 305 ASP A C 1
ATOM 2410 O O . ASP A 1 305 ? -19.799 -2.276 10.737 1.00 93.81 305 ASP A O 1
ATOM 2414 N N . VAL A 1 306 ? -20.220 -4.089 12.008 1.00 95.44 306 VAL A N 1
ATOM 2415 C CA . VAL A 1 306 ? -20.208 -3.376 13.290 1.00 95.44 306 VAL A CA 1
ATOM 2416 C C . VAL A 1 306 ? -18.811 -3.440 13.904 1.00 95.44 306 VAL A C 1
ATOM 2418 O O . VAL A 1 306 ? -18.253 -4.520 14.119 1.00 95.44 306 VAL A O 1
ATOM 2421 N N . TYR A 1 307 ? -18.249 -2.274 14.204 1.00 96.94 307 TYR A N 1
ATOM 2422 C CA . TYR A 1 307 ? -16.953 -2.100 14.848 1.00 96.94 307 TYR A CA 1
ATOM 2423 C C . TYR A 1 307 ? -17.120 -1.415 16.199 1.00 96.94 307 TYR A C 1
ATOM 2425 O O . TYR A 1 307 ? -17.958 -0.530 16.356 1.00 96.94 307 TYR A O 1
ATOM 2433 N N . VAL A 1 308 ? -16.268 -1.788 17.148 1.00 97.75 308 VAL A N 1
ATOM 2434 C CA . VAL A 1 308 ? -16.010 -0.990 18.347 1.00 97.75 308 VAL A CA 1
ATOM 2435 C C . VAL A 1 308 ? -14.797 -0.119 18.080 1.00 97.75 308 VAL A C 1
ATOM 2437 O O . VAL A 1 308 ? -13.806 -0.599 17.519 1.00 97.75 308 VAL A O 1
ATOM 2440 N N . THR A 1 309 ? -14.876 1.138 18.498 1.00 97.25 309 THR A N 1
ATOM 2441 C CA . THR A 1 309 ? -13.754 2.072 18.512 1.00 97.25 309 THR A CA 1
ATOM 2442 C C . THR A 1 309 ? -13.340 2.374 19.946 1.00 97.25 309 THR A C 1
ATOM 2444 O O . THR A 1 309 ? -14.187 2.439 20.832 1.00 97.25 309 THR A O 1
ATOM 2447 N N . ALA A 1 310 ? -12.046 2.570 20.162 1.00 97.25 310 ALA A N 1
ATOM 2448 C CA . ALA A 1 310 ? -11.490 3.127 21.385 1.00 97.25 310 ALA A CA 1
ATOM 2449 C C . ALA A 1 310 ? -10.553 4.272 20.999 1.00 97.25 310 ALA A C 1
ATOM 2451 O O . ALA A 1 310 ? -9.562 4.041 20.301 1.00 97.25 310 ALA A O 1
ATOM 2452 N N . GLU A 1 311 ? -10.887 5.492 21.407 1.00 95.94 311 GLU A N 1
ATOM 2453 C CA . GLU A 1 311 ? -10.075 6.681 21.164 1.00 95.94 311 GLU A CA 1
ATOM 2454 C C . GLU A 1 311 ? -9.301 7.066 22.425 1.00 95.94 311 GLU A C 1
ATOM 2456 O O . GLU A 1 311 ? -9.870 7.211 23.505 1.00 95.94 311 GLU A O 1
ATOM 2461 N N . CYS A 1 312 ? -7.985 7.222 22.296 1.00 95.19 312 CYS A N 1
ATOM 2462 C CA . CYS A 1 312 ? -7.121 7.687 23.375 1.00 95.19 312 CYS A CA 1
ATOM 2463 C C . CYS A 1 312 ? -5.972 8.509 22.782 1.00 95.19 312 CYS A C 1
ATOM 2465 O O . CYS A 1 312 ? -5.306 8.066 21.847 1.00 95.19 312 CYS A O 1
ATOM 2467 N N . ASP A 1 313 ? -5.753 9.720 23.299 1.00 91.56 313 ASP A N 1
ATOM 2468 C CA . ASP A 1 313 ? -4.720 10.662 22.837 1.00 91.56 313 ASP A CA 1
ATOM 2469 C C . ASP A 1 313 ? -4.721 10.919 21.313 1.00 91.56 313 ASP A C 1
ATOM 2471 O O . ASP A 1 313 ? -3.671 11.119 20.696 1.00 91.56 313 ASP A O 1
ATOM 2475 N N . GLY A 1 314 ? -5.909 10.916 20.696 1.00 86.75 314 GLY A N 1
ATOM 2476 C CA . GLY A 1 314 ? -6.099 11.095 19.251 1.00 86.75 314 GLY A CA 1
ATOM 2477 C C . GLY A 1 314 ? -5.773 9.860 18.401 1.00 86.75 314 GLY A C 1
ATOM 2478 O O . GLY A 1 314 ? -5.851 9.922 17.174 1.00 86.75 314 GLY A O 1
ATOM 2479 N N . ILE A 1 315 ? -5.417 8.732 19.026 1.00 91.94 315 ILE A N 1
ATOM 2480 C CA . ILE A 1 315 ? -5.296 7.434 18.359 1.00 91.94 315 ILE A CA 1
ATOM 2481 C C . ILE A 1 315 ? -6.627 6.701 18.476 1.00 91.94 315 ILE A C 1
ATOM 2483 O O . ILE A 1 315 ? -7.105 6.434 19.576 1.00 91.94 315 ILE A O 1
ATOM 2487 N N . VAL A 1 316 ? -7.181 6.306 17.330 1.00 93.75 316 VAL A N 1
ATOM 2488 C CA . VAL A 1 316 ? -8.396 5.490 17.258 1.00 93.75 316 VAL A CA 1
ATOM 2489 C C . VAL A 1 316 ? -8.020 4.042 16.967 1.00 93.75 316 VAL A C 1
ATOM 2491 O O . VAL A 1 316 ? -7.572 3.698 15.869 1.00 93.75 316 VAL A O 1
ATOM 2494 N N . ARG A 1 317 ? -8.241 3.164 17.943 1.00 94.62 317 ARG A N 1
ATOM 2495 C CA . ARG A 1 317 ? -8.220 1.713 17.742 1.00 94.62 317 ARG A CA 1
ATOM 2496 C C . ARG A 1 317 ? -9.606 1.250 17.350 1.00 94.62 317 ARG A C 1
ATOM 2498 O O . ARG A 1 317 ? -10.601 1.727 17.880 1.00 94.62 317 ARG A O 1
ATOM 2505 N N . GLN A 1 318 ? -9.676 0.315 16.415 1.00 95.50 318 GLN A N 1
ATOM 2506 C CA . GLN A 1 318 ? -10.943 -0.219 15.938 1.00 95.50 318 GLN A CA 1
ATOM 2507 C C . GLN A 1 318 ? -10.832 -1.714 15.699 1.00 95.50 318 GLN A C 1
ATOM 2509 O O . GLN A 1 318 ? -9.820 -2.190 15.180 1.00 95.50 318 GLN A O 1
ATOM 2514 N N . ALA A 1 319 ? -11.889 -2.446 16.029 1.00 95.69 319 ALA A N 1
ATOM 2515 C CA . ALA A 1 319 ? -11.974 -3.863 15.725 1.00 95.69 319 ALA A CA 1
ATOM 2516 C C . ALA A 1 319 ? -13.438 -4.328 15.648 1.00 95.69 319 ALA A C 1
ATOM 2518 O O . ALA A 1 319 ? -14.333 -3.731 16.245 1.00 95.69 319 ALA A O 1
ATOM 2519 N N . ARG A 1 320 ? -13.693 -5.388 14.872 1.00 96.25 320 ARG A N 1
ATOM 2520 C CA . ARG A 1 320 ? -15.040 -5.935 14.616 1.00 96.25 320 ARG A CA 1
ATOM 2521 C C . ARG A 1 320 ? -15.684 -6.401 15.916 1.00 96.25 320 ARG A C 1
ATOM 2523 O O . ARG A 1 320 ? -15.038 -7.169 16.623 1.00 96.25 320 ARG A O 1
ATOM 2530 N N . LEU A 1 321 ? -16.904 -5.974 16.231 1.00 96.94 321 LEU A N 1
ATOM 2531 C CA . LEU A 1 321 ? -17.583 -6.381 17.464 1.00 96.94 321 LEU A CA 1
ATOM 2532 C C . LEU A 1 321 ? -17.823 -7.897 17.453 1.00 96.94 321 LEU A C 1
ATOM 2534 O O . LEU A 1 321 ? -18.485 -8.412 16.553 1.00 96.94 321 LEU A O 1
ATOM 2538 N N . GLU A 1 322 ? -17.246 -8.603 18.419 1.00 95.94 322 GLU A N 1
ATOM 2539 C CA . GLU A 1 322 ? -17.336 -10.060 18.555 1.00 95.94 322 GLU A CA 1
ATOM 2540 C C . GLU A 1 322 ? -18.562 -10.429 19.382 1.00 95.94 322 GLU A C 1
ATOM 2542 O O . GLU A 1 322 ? -18.902 -9.713 20.316 1.00 95.94 322 GLU A O 1
ATOM 2547 N N . GLY A 1 323 ? -19.230 -11.529 19.051 1.00 91.44 323 GLY A N 1
ATOM 2548 C CA . GLY A 1 323 ? -20.368 -12.035 19.805 1.00 91.44 323 GLY A CA 1
ATOM 2549 C C . GLY A 1 323 ? -20.331 -13.548 19.927 1.00 91.44 323 GLY A C 1
ATOM 2550 O O . GLY A 1 323 ? -19.828 -14.247 19.045 1.00 91.44 323 GLY A O 1
ATOM 2551 N N . ASP A 1 324 ? -20.880 -14.044 21.030 1.00 89.06 324 ASP A N 1
ATOM 2552 C CA . ASP A 1 324 ? -21.071 -15.474 21.227 1.00 89.06 324 ASP A CA 1
ATOM 2553 C C . ASP A 1 324 ? -22.196 -15.999 20.321 1.00 89.06 324 ASP A C 1
ATOM 2555 O O 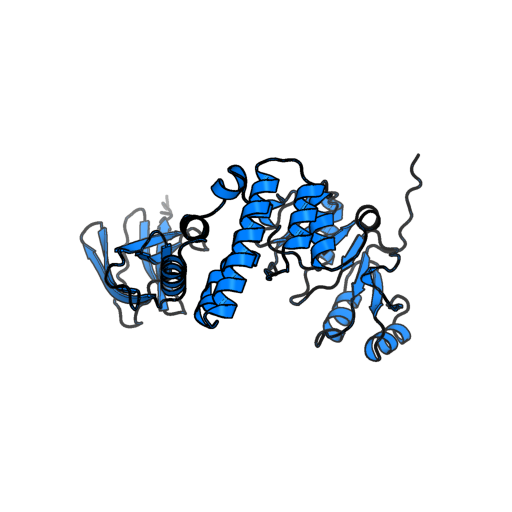. ASP A 1 324 ? -23.159 -15.291 20.014 1.00 89.06 324 ASP A O 1
ATOM 2559 N N . ARG A 1 325 ? -22.088 -17.260 19.900 1.00 83.62 325 ARG A N 1
ATOM 2560 C CA . ARG A 1 325 ? -23.058 -17.929 19.022 1.00 83.62 325 ARG A CA 1
ATOM 2561 C C . ARG A 1 325 ? -24.442 -18.057 19.650 1.00 83.62 325 ARG A C 1
ATOM 2563 O O . ARG A 1 325 ? -25.413 -18.171 18.908 1.00 83.62 325 ARG A O 1
ATOM 2570 N N . ASP A 1 326 ? -24.518 -18.009 20.975 1.00 88.12 326 ASP A N 1
ATOM 2571 C CA . ASP A 1 326 ? -25.765 -18.141 21.729 1.00 88.12 326 ASP A CA 1
ATOM 2572 C C . ASP A 1 326 ? -26.516 -16.805 21.896 1.00 88.12 326 ASP A C 1
ATOM 2574 O O . ASP A 1 326 ? -27.620 -16.773 22.445 1.00 88.12 326 ASP A O 1
ATOM 2578 N N . ILE A 1 327 ? -25.958 -15.689 21.406 1.00 89.38 327 ILE A N 1
ATOM 2579 C CA . ILE A 1 327 ? -26.625 -14.383 21.450 1.00 89.38 327 ILE A CA 1
ATOM 2580 C C . ILE A 1 327 ? -27.831 -14.375 20.507 1.00 89.38 327 ILE A C 1
ATOM 2582 O O . ILE A 1 327 ? -27.737 -14.721 19.328 1.00 89.38 327 ILE A O 1
ATOM 2586 N N . ALA A 1 328 ? -28.975 -13.915 21.016 1.00 89.44 328 ALA A N 1
ATOM 2587 C CA . ALA A 1 328 ? -30.168 -13.710 20.209 1.00 89.44 328 ALA A CA 1
ATOM 2588 C C . ALA A 1 328 ? -29.960 -12.561 19.208 1.00 89.44 328 ALA A C 1
ATOM 2590 O O . ALA A 1 328 ? -29.569 -11.456 19.577 1.00 89.44 328 ALA A O 1
ATOM 2591 N N . LEU A 1 329 ? -30.269 -12.816 17.936 1.00 90.94 329 LEU A N 1
ATOM 2592 C CA . LEU A 1 329 ? -30.130 -11.852 16.842 1.00 90.94 329 LEU A CA 1
ATOM 2593 C C . LEU A 1 329 ? -31.498 -11.643 16.185 1.00 90.94 329 LEU A C 1
ATOM 2595 O O . LEU A 1 329 ? -31.831 -12.313 15.203 1.00 90.94 329 LEU A O 1
ATOM 2599 N N . PRO A 1 330 ? -32.348 -10.774 16.756 1.00 90.06 330 PRO A N 1
ATOM 2600 C CA . PRO A 1 330 ? -33.718 -10.635 16.297 1.00 90.06 330 PRO A CA 1
ATOM 2601 C C . PRO A 1 330 ? -33.762 -9.939 14.934 1.00 90.06 330 PRO A C 1
ATOM 2603 O O . PRO A 1 330 ? -33.373 -8.780 14.780 1.00 90.06 330 PRO A O 1
ATOM 2606 N N . ALA A 1 331 ? -34.278 -10.653 13.938 1.00 87.31 331 ALA A N 1
ATOM 2607 C CA . ALA A 1 331 ? -34.608 -10.091 12.638 1.00 87.31 331 ALA A CA 1
ATOM 2608 C C . ALA A 1 331 ? -35.796 -9.130 12.752 1.00 87.31 331 ALA A C 1
ATOM 2610 O O . ALA A 1 331 ? -36.737 -9.379 13.512 1.00 87.31 331 ALA A O 1
ATOM 2611 N N . ARG A 1 332 ? -35.792 -8.067 11.943 1.00 83.81 332 ARG A N 1
ATOM 2612 C CA . ARG A 1 332 ? -36.962 -7.205 11.780 1.00 83.81 332 ARG A CA 1
ATOM 2613 C C . ARG A 1 332 ? -37.334 -7.040 10.322 1.00 83.81 332 ARG A C 1
ATOM 2615 O O . ARG A 1 332 ? -36.495 -6.761 9.469 1.00 83.81 332 ARG A O 1
ATOM 2622 N N . PHE A 1 333 ? -38.630 -7.176 10.088 1.00 80.69 333 PHE A N 1
ATOM 2623 C CA . PHE A 1 333 ? -39.268 -7.047 8.792 1.00 80.69 333 PHE A CA 1
ATOM 2624 C C . PHE A 1 333 ? -40.204 -5.840 8.851 1.00 80.69 333 PHE A C 1
ATOM 2626 O O . PHE A 1 333 ? -41.101 -5.796 9.694 1.00 80.69 333 PHE A O 1
ATOM 2633 N N . THR A 1 334 ? -39.981 -4.857 7.985 1.00 72.81 334 THR A N 1
ATOM 2634 C CA . THR A 1 334 ? -40.960 -3.814 7.656 1.00 72.81 334 THR A CA 1
ATOM 2635 C C . THR A 1 334 ? -41.426 -4.007 6.211 1.00 72.81 334 THR A C 1
ATOM 2637 O O . THR A 1 334 ? -40.940 -4.904 5.514 1.00 72.81 334 THR A O 1
ATOM 2640 N N . ASP A 1 335 ? -42.382 -3.198 5.753 1.00 69.50 335 ASP A N 1
ATOM 2641 C CA . ASP A 1 335 ? -42.905 -3.301 4.384 1.00 69.50 335 ASP A CA 1
ATOM 2642 C C . ASP A 1 335 ? -41.812 -3.059 3.323 1.00 69.50 335 ASP A C 1
ATOM 2644 O O . ASP A 1 335 ? -41.804 -3.730 2.290 1.00 69.50 335 ASP A O 1
ATOM 2648 N N . ASP A 1 336 ? -40.822 -2.213 3.638 1.00 70.12 336 ASP A N 1
ATOM 2649 C CA . ASP A 1 336 ? -39.781 -1.765 2.700 1.00 70.12 336 ASP A CA 1
ATOM 2650 C C . ASP A 1 336 ? -38.360 -2.281 3.011 1.00 70.12 336 ASP A C 1
ATOM 2652 O O . ASP A 1 336 ? -37.473 -2.206 2.152 1.00 70.12 336 ASP A O 1
ATOM 2656 N N . LEU A 1 337 ? -38.108 -2.795 4.223 1.00 70.00 337 LEU A N 1
ATOM 2657 C CA . LEU A 1 337 ? -36.768 -3.159 4.695 1.00 70.00 337 LEU A CA 1
ATOM 2658 C C . LEU A 1 337 ? -36.775 -4.450 5.520 1.00 70.00 337 LEU A C 1
ATOM 2660 O O . LEU A 1 337 ? -37.547 -4.616 6.465 1.00 70.00 337 LEU A O 1
ATOM 2664 N N . VAL A 1 338 ? -35.821 -5.326 5.224 1.00 72.12 338 VAL A N 1
ATOM 2665 C CA . VAL A 1 338 ? -35.397 -6.396 6.123 1.00 72.12 338 VAL A CA 1
ATOM 2666 C C . VAL A 1 338 ? -34.066 -5.992 6.750 1.00 72.12 338 VAL A C 1
ATOM 2668 O O . VAL A 1 338 ? -33.066 -5.830 6.047 1.00 72.12 338 VAL A O 1
ATOM 2671 N N . ALA A 1 339 ? -34.066 -5.817 8.071 1.00 82.88 339 ALA A N 1
ATOM 2672 C CA . ALA A 1 339 ? -32.867 -5.577 8.864 1.00 82.88 339 ALA A CA 1
ATOM 2673 C C . ALA A 1 339 ? -32.522 -6.858 9.633 1.00 82.88 339 ALA A C 1
ATOM 2675 O O . ALA A 1 339 ? -33.260 -7.275 10.532 1.00 82.88 339 ALA A O 1
ATOM 2676 N N . LEU A 1 340 ? -31.408 -7.489 9.259 1.00 89.75 340 LEU A N 1
ATOM 2677 C CA . LEU A 1 340 ? -30.976 -8.777 9.806 1.00 89.75 340 LEU A CA 1
ATOM 2678 C C . LEU A 1 340 ? -29.628 -8.617 10.511 1.00 89.75 340 LEU A C 1
ATOM 2680 O O . LEU A 1 340 ? -28.598 -8.589 9.834 1.00 89.75 340 LEU A O 1
ATOM 2684 N N . PRO A 1 341 ? -29.597 -8.518 11.848 1.00 92.75 341 PRO A N 1
ATOM 2685 C CA . PRO A 1 341 ? -28.374 -8.747 12.599 1.00 92.75 341 PRO A CA 1
ATOM 2686 C C . PRO A 1 341 ? -27.935 -10.204 12.431 1.00 92.75 341 PRO A C 1
ATOM 2688 O O . PRO A 1 341 ? -28.753 -11.117 12.534 1.00 92.75 341 PRO A O 1
ATOM 2691 N N . TYR A 1 342 ? -26.653 -10.436 12.171 1.00 92.81 342 TYR A N 1
ATOM 2692 C CA . TYR A 1 342 ? -26.087 -11.780 12.091 1.00 92.81 342 TYR A CA 1
ATOM 2693 C C . TYR A 1 342 ? -24.620 -11.785 12.526 1.00 92.81 342 TYR A C 1
ATOM 2695 O O . TYR A 1 342 ? -23.919 -10.778 12.420 1.00 92.81 342 TYR A O 1
ATOM 2703 N N . LEU A 1 343 ? -24.142 -12.937 12.999 1.00 94.25 343 LEU A N 1
ATOM 2704 C CA . LEU A 1 343 ? -22.718 -13.172 13.221 1.00 94.25 343 LEU A CA 1
ATOM 2705 C C . LEU A 1 343 ? -22.113 -13.808 11.971 1.00 94.25 343 LEU A C 1
ATOM 2707 O O . LEU A 1 343 ? -22.659 -14.757 11.401 1.00 94.25 343 LEU A O 1
ATOM 2711 N N . THR A 1 344 ? -20.967 -13.299 11.535 1.00 91.62 344 THR A N 1
ATOM 2712 C CA . THR A 1 344 ? -20.197 -13.940 10.468 1.00 91.62 344 THR A CA 1
ATOM 2713 C C . THR A 1 344 ? -19.618 -15.277 10.934 1.00 91.62 344 THR A C 1
ATOM 2715 O O . THR A 1 344 ? -19.651 -15.627 12.113 1.00 91.62 344 THR A O 1
ATOM 2718 N N . ARG A 1 345 ? -18.996 -16.026 10.013 1.00 88.75 345 ARG A N 1
ATOM 2719 C CA . ARG A 1 345 ? -18.304 -17.285 10.351 1.00 88.75 345 ARG A CA 1
ATOM 2720 C C . ARG A 1 345 ? -17.232 -17.118 11.433 1.00 88.75 345 ARG A C 1
ATOM 2722 O O . ARG A 1 345 ? -16.943 -18.079 12.137 1.00 88.75 345 ARG A O 1
ATOM 2729 N N . THR A 1 346 ? -16.652 -15.925 11.549 1.00 90.25 346 THR A N 1
ATOM 2730 C CA . THR A 1 346 ? -15.635 -15.587 12.553 1.00 90.25 346 THR A CA 1
ATOM 2731 C C . THR A 1 346 ? -16.236 -15.085 13.868 1.00 90.25 346 THR A C 1
ATOM 2733 O O . THR A 1 346 ? -15.479 -14.692 14.743 1.00 90.25 346 THR A O 1
ATOM 2736 N N . GLY A 1 347 ? -17.566 -15.080 14.021 1.00 93.25 347 GLY A N 1
ATOM 2737 C CA . GLY A 1 347 ? -18.235 -14.656 15.255 1.00 93.25 347 GLY A CA 1
ATOM 2738 C C . GLY A 1 347 ? -18.335 -13.140 15.432 1.00 93.25 347 GLY A C 1
ATOM 2739 O O . GLY A 1 347 ? -18.440 -12.666 16.554 1.00 93.25 347 GLY A O 1
ATOM 2740 N N . THR A 1 348 ? -18.286 -12.355 14.353 1.00 95.06 348 THR A N 1
ATOM 2741 C CA . THR A 1 348 ? -18.370 -10.884 14.431 1.00 95.06 348 THR A CA 1
ATOM 2742 C C . THR A 1 348 ? -19.703 -10.361 13.908 1.00 95.06 348 THR A C 1
ATOM 2744 O O . THR A 1 348 ? -20.191 -10.871 12.899 1.00 95.06 348 THR A O 1
ATOM 2747 N N . LEU A 1 349 ? -20.258 -9.330 14.547 1.00 95.06 349 LEU A N 1
ATOM 2748 C CA . LEU A 1 349 ? -21.575 -8.774 14.235 1.00 95.06 349 LEU A CA 1
ATOM 2749 C C . LEU A 1 349 ? -21.580 -7.947 12.943 1.00 95.06 349 LEU A C 1
ATOM 2751 O O . LEU A 1 349 ? -20.780 -7.025 12.760 1.00 95.06 349 LEU A O 1
ATOM 2755 N N . SER A 1 350 ? -22.547 -8.246 12.084 1.00 94.62 350 SER A N 1
ATOM 2756 C CA . SER A 1 350 ? -22.882 -7.483 10.884 1.00 94.62 350 SER A CA 1
ATOM 2757 C C . SER A 1 350 ? -24.405 -7.317 10.784 1.00 94.62 350 SER A C 1
ATOM 2759 O O . SER A 1 350 ? -25.172 -8.097 11.351 1.00 94.62 350 SER A O 1
ATOM 2761 N N . LEU A 1 351 ? -24.853 -6.286 10.073 1.00 92.06 351 LEU A N 1
ATOM 2762 C CA . LEU A 1 351 ? -26.259 -5.971 9.831 1.00 92.06 351 LEU A CA 1
ATOM 2763 C C . LEU A 1 351 ? -26.514 -6.005 8.329 1.00 92.06 351 LEU A C 1
ATOM 2765 O O . LEU A 1 351 ? -25.906 -5.240 7.585 1.00 92.06 351 LEU A O 1
ATOM 2769 N N . ARG A 1 352 ? -27.428 -6.854 7.866 1.00 89.94 352 ARG A N 1
ATOM 2770 C CA . ARG A 1 352 ? -27.839 -6.865 6.460 1.00 89.94 352 ARG A CA 1
ATOM 2771 C C . ARG A 1 352 ? -29.077 -6.005 6.242 1.00 89.94 352 ARG A C 1
ATOM 2773 O O . ARG A 1 352 ? -30.007 -6.058 7.048 1.00 89.94 352 ARG A O 1
ATOM 2780 N N . LYS A 1 353 ? -29.080 -5.253 5.143 1.00 83.38 353 LYS A N 1
ATOM 2781 C CA . LYS A 1 353 ? -30.175 -4.403 4.670 1.00 83.38 353 LYS A CA 1
ATOM 2782 C C . LYS A 1 353 ? -30.709 -4.942 3.349 1.00 83.38 353 LYS A C 1
ATOM 2784 O O . LYS A 1 353 ? -30.167 -4.630 2.295 1.00 83.38 353 LYS A O 1
ATOM 2789 N N . GLU A 1 354 ? -31.800 -5.692 3.368 1.00 78.44 354 GLU A N 1
ATOM 2790 C CA . GLU A 1 354 ? -32.467 -6.068 2.116 1.00 78.44 354 GLU A CA 1
ATOM 2791 C C . GLU A 1 354 ? -33.687 -5.177 1.883 1.00 78.44 354 GLU A C 1
ATOM 2793 O O . GLU A 1 354 ? -34.565 -5.072 2.738 1.00 78.44 354 GLU A O 1
ATOM 2798 N N . ARG A 1 355 ? -33.769 -4.541 0.709 1.00 66.62 355 ARG A N 1
ATOM 2799 C CA . ARG A 1 355 ? -35.031 -3.950 0.247 1.00 66.62 355 ARG A CA 1
ATOM 2800 C C . ARG A 1 355 ? -35.948 -5.065 -0.225 1.00 66.62 355 ARG A C 1
ATOM 2802 O O . ARG A 1 355 ? -35.555 -5.884 -1.056 1.00 66.62 355 ARG A O 1
ATOM 2809 N N . ARG A 1 356 ? -37.185 -5.073 0.264 1.00 62.53 356 ARG A N 1
ATOM 2810 C CA . ARG A 1 356 ? -38.186 -6.031 -0.198 1.00 62.53 356 ARG A CA 1
ATOM 2811 C C . ARG A 1 356 ? -38.686 -5.586 -1.575 1.00 62.53 356 ARG A C 1
ATOM 2813 O O . ARG A 1 356 ? -39.357 -4.568 -1.697 1.00 62.53 356 ARG A O 1
ATOM 2820 N N . LEU A 1 357 ? -38.355 -6.332 -2.630 1.00 54.00 357 LEU A N 1
ATOM 2821 C CA . LEU A 1 357 ? -39.035 -6.184 -3.919 1.00 54.00 357 LEU A CA 1
ATOM 2822 C C . LEU A 1 357 ? -40.431 -6.793 -3.767 1.00 54.00 357 LEU A C 1
ATOM 2824 O O . LEU A 1 357 ? -40.603 -8.008 -3.852 1.00 54.00 357 LEU A O 1
ATOM 2828 N N . LEU A 1 358 ? -41.430 -5.958 -3.488 1.00 49.84 358 LEU A N 1
ATOM 2829 C CA . LEU A 1 358 ? -42.824 -6.377 -3.549 1.00 49.84 358 LEU A CA 1
ATOM 2830 C C . LEU A 1 358 ? -43.168 -6.656 -5.018 1.00 49.84 358 LEU A C 1
ATOM 2832 O O . LEU A 1 358 ? -43.357 -5.738 -5.812 1.00 49.84 358 LEU A O 1
ATOM 2836 N N . HIS A 1 359 ? -43.233 -7.931 -5.405 1.00 45.88 359 HIS A N 1
ATOM 2837 C CA . HIS A 1 359 ? -43.924 -8.316 -6.631 1.00 45.88 359 HIS A CA 1
ATOM 2838 C C . HIS A 1 359 ? -45.423 -8.104 -6.420 1.00 45.88 359 HIS A C 1
ATOM 2840 O O . HIS A 1 359 ? -46.107 -8.937 -5.824 1.00 45.88 359 HIS A O 1
ATOM 2846 N N . THR A 1 360 ? -45.941 -6.985 -6.923 1.00 41.75 360 THR A N 1
ATOM 2847 C CA . THR A 1 360 ? -47.375 -6.822 -7.150 1.00 41.75 360 THR A CA 1
ATOM 2848 C C . THR A 1 360 ? -47.768 -7.739 -8.300 1.00 41.75 360 THR A C 1
ATOM 2850 O O . THR A 1 360 ? -47.587 -7.407 -9.470 1.00 41.75 360 THR A O 1
ATOM 2853 N N . SER A 1 361 ? -48.265 -8.927 -7.959 1.00 42.50 361 SER A N 1
ATOM 2854 C CA . SER A 1 361 ? -49.006 -9.752 -8.914 1.00 42.50 361 SER A CA 1
ATOM 2855 C C . SER A 1 361 ? -50.277 -8.975 -9.257 1.00 42.50 361 SER A C 1
ATOM 2857 O O . SER A 1 361 ? -51.057 -8.677 -8.354 1.00 42.50 361 SER A O 1
ATOM 2859 N N . SER A 1 362 ? -50.402 -8.551 -10.516 1.00 44.78 362 SER A N 1
ATOM 2860 C CA . SER A 1 362 ? -51.615 -7.910 -11.048 1.00 44.78 362 SER A CA 1
ATOM 2861 C C . SER A 1 362 ? -52.651 -8.965 -11.394 1.00 44.78 362 SER A C 1
ATOM 2863 O O . SER A 1 362 ? -52.219 -10.025 -11.905 1.00 44.78 362 SER A O 1
#

Radius of gyration: 25.71 Å; chains: 1; bounding box: 75×50×70 Å

pLDDT: mean 90.91, std 10.96, range [29.91, 98.19]

Sequence (362 aa):
MNAQRHHPFDVSVVVPAAGSVHLDSWLTHALALRASKEILVADSRLARLYASLHRNVHVVDRPETAPTRGRYTYFAGDHPIPPVDLMIETADRTGADLVAVAAEASDDALLGDIYDDLSLGKLFRTTFRDRIPFTDPADFVVHAYCHAERIATVRGRQQKRRHHPDRLVRRVQSHLPNGLLRDHLIARHITRDVLPDLAEPFLEADDEARDALVKAVAHRCAAWVTPGVRAQLDAADQARLASLQDHRRLERLARISEAPLHRALTNVAWEGDRLRIEFTAALEGFPEAEIGLLLKDGDPQDVWDVYVTAECDGIVRQARLEGDRDIALPARFTDDLVALPYLTRTGTLSLRKERRLLHTSS

InterPro domains:
  IPR054028 TarS/TarP, linker domain [PF22181] (167-253)